Protein AF-A0A2T9XUF3-F1 (afdb_monomer)

Sequence (337 aa):
MASDHVLPAGTAEPGLDVVRASALTADDVLRRLDSARGGLSDTQAAARFAELGPNAVRSDEARWLPVLVRQVRSPLLVLLVVAAIASYFVGERTSAVIIGAILVVSVGLGFVNEYRAVRAAEALHSQIRHTCVVVRGGHPVAVDVTALVPGDVVDLQLGEIVPADLRLLEAWDIHFIRRFMLFFGPISSLFDFATFAIMLGVFHAGPAQFRSGWFVESLATQTLVIFAVRTRRIPSFSSRPSAPLLASALGIVVIGALVPSMPFASALGFGALPTGFFLVLVLLAACYLALIELGKRWFYRAAPPAPARATVGARERRIGYRILRRARRFTSAGGNR

Nearest PDB structures (foldseek):
  8uyb-assembly1_A  TM=9.174E-01  e=2.483E-07  Escherichia coli K-12
  7yaj-assembly1_A  TM=8.353E-01  e=2.695E-04  Homo sapiens
  7n74-assembly1_A  TM=5.220E-01  e=2.573E-02  Homo sapiens
  7n70-assembly1_A  TM=4.298E-01  e=8.442E-03  Homo sapiens
  7n78-assembly1_A  TM=3.657E-01  e=2.325E-02  Homo sapiens

Foldseek 3Di:
DDDDPDDDDDDDDPQQDLLNLVLDAPVVLLVSLVADPLFAAPVVLVVQCVVVPWLDDDDDPPDVVVVLVVLCPDPVLVVLQVVLVVCVVVVVPVSNVVSVVVSVVVSVVSSVVVVVVSVVVVVVVVPPQQWFWWRHPSDTDIDGLRSDGRRTHTDDDDPHDDSDSDDPPDDDPVVLVVVVCVLLVVLVVVLLVVQQCCCCPVVVHDPQQNVLLSQLLVLLLVLLCCLLPVDLDPPSVVPPDDPVSVCVSVVSSVVSNCLLVDPCNVVVSHHDYDPVSVVVSVVSSVVSSVVSSVSSVVSVVPDDPDPPSPPSPPCSVVPVVVVVVVVVVVDDPPDDD

pLDDT: mean 79.01, std 18.46, range [28.28, 96.12]

Mean predicted aligned error: 15.77 Å

Solvent-accessible surface area (backbone atoms only — not comparable to full-atom values): 20000 Å² total; per-residue (Å²): 140,81,82,79,83,73,77,82,91,74,94,70,86,76,70,87,47,66,75,61,48,72,72,46,54,56,69,56,44,28,58,74,48,76,32,48,97,46,18,32,44,70,68,56,50,52,53,48,34,72,74,72,45,63,48,64,81,86,69,83,72,85,65,67,64,66,57,56,55,53,62,68,63,34,71,65,54,50,49,49,53,52,50,25,52,49,31,44,75,74,64,41,54,68,61,17,50,53,46,46,51,52,49,54,51,53,51,52,53,49,50,54,52,51,53,52,51,52,52,51,52,52,57,60,58,70,69,68,75,56,66,45,38,28,28,41,72,65,38,83,41,82,38,52,36,43,74,47,48,93,43,60,35,70,62,84,60,94,90,63,78,83,78,64,98,78,80,79,78,76,78,83,61,61,66,57,52,52,54,47,48,68,61,53,44,60,56,52,53,52,52,53,50,50,50,50,49,45,37,53,71,73,66,60,45,51,76,30,28,44,52,28,52,53,50,36,50,52,49,36,47,64,49,52,45,50,61,61,68,74,41,96,54,83,67,36,81,79,59,76,73,56,68,69,61,50,51,49,41,52,48,52,37,52,52,50,61,48,46,32,70,40,93,64,17,59,83,76,49,26,24,67,72,61,74,68,52,58,56,49,49,54,52,50,49,52,52,49,54,53,48,51,59,53,47,48,56,57,60,57,70,74,50,79,77,77,81,69,84,73,71,72,83,72,56,60,73,61,49,56,60,55,52,57,65,57,50,60,79,73,58,77,83,84,74,84,128

Radius of gyration: 36.05 Å; Cα contacts (8 Å, |Δi|>4): 238; chains: 1; bounding box: 93×60×96 Å

Secondary structure (DSSP, 8-state):
----------SS-----HHHHHHS-HHHHHHHTT--TT-B-HHHHHHHHHHH--S--------SHHHHHHHHT-HHHHHHHHHHHHHHHHT-HHHHHHHHHHHHHHHHHHHHHHHHHHHHHHHHHHT---EEEEEETTEEEEEEGGG--TT-EEE--TT----S----S----HHHHHHHHHHHHHHHHHHHHHHHHHHHHTS---HHHHHHHHHHHHHHHHHHHHHHHS-SSSSGGGSPPPHHHHHHHHHHHHHHHHGGGSTTGGGGT--PPPHHHHHHHHHHHHHHHHHHHHHHHHHHHTSPPP-----TTTTHHHHHHHHHHHHTTT-------

Structure (mmCIF, N/CA/C/O backbone):
data_AF-A0A2T9XUF3-F1
#
_entry.id   AF-A0A2T9XUF3-F1
#
loop_
_atom_site.group_PDB
_atom_site.id
_atom_site.type_symbol
_atom_site.label_atom_id
_atom_site.label_alt_id
_atom_site.label_comp_id
_atom_site.label_asym_id
_atom_site.label_entity_id
_atom_site.label_seq_id
_atom_site.pdbx_PDB_ins_code
_atom_site.Cartn_x
_atom_site.Cartn_y
_atom_site.Cartn_z
_atom_site.occupancy
_atom_site.B_iso_or_equiv
_atom_site.auth_seq_id
_atom_site.auth_comp_id
_atom_site.auth_asym_id
_atom_site.auth_atom_id
_atom_site.pdbx_PDB_model_num
ATOM 1 N N . MET A 1 1 ? -55.412 0.516 16.313 1.00 34.25 1 MET A N 1
ATOM 2 C CA . MET A 1 1 ? -54.616 1.161 17.378 1.00 34.25 1 MET A CA 1
ATOM 3 C C . MET A 1 1 ? -53.165 0.765 17.171 1.00 34.25 1 MET A C 1
ATOM 5 O O . MET A 1 1 ? -52.719 -0.235 17.712 1.00 34.25 1 MET A O 1
ATOM 9 N N . ALA A 1 2 ? -52.485 1.477 16.273 1.00 29.55 2 ALA A N 1
ATOM 10 C CA . ALA A 1 2 ? -51.059 1.325 16.019 1.00 29.55 2 ALA A CA 1
ATOM 11 C C . ALA A 1 2 ? -50.387 2.518 16.695 1.00 29.55 2 ALA A C 1
ATOM 13 O O . ALA A 1 2 ? -50.632 3.659 16.314 1.00 29.55 2 ALA A O 1
ATOM 14 N N . SER A 1 3 ? -49.659 2.260 17.773 1.00 28.98 3 SER A N 1
ATOM 15 C CA . SER A 1 3 ? -48.882 3.265 18.483 1.00 28.98 3 SER A CA 1
ATOM 16 C C . SER A 1 3 ? -47.632 3.577 17.663 1.00 28.98 3 SER A C 1
ATOM 18 O O . SER A 1 3 ? -46.665 2.815 17.669 1.00 28.98 3 SER A O 1
ATOM 20 N N . ASP A 1 4 ? -47.680 4.697 16.944 1.00 32.59 4 ASP A N 1
ATOM 21 C CA . ASP A 1 4 ? -46.502 5.378 16.417 1.00 32.59 4 ASP A CA 1
ATOM 22 C C . ASP A 1 4 ? -45.588 5.741 17.592 1.00 32.59 4 ASP A C 1
ATOM 24 O O . ASP A 1 4 ? -45.868 6.652 18.374 1.00 32.59 4 ASP A O 1
ATOM 28 N N . HIS A 1 5 ? -44.484 5.009 17.732 1.00 33.38 5 HIS A N 1
ATOM 29 C CA . HIS A 1 5 ? -43.376 5.426 18.581 1.00 33.38 5 HIS A CA 1
ATOM 30 C C . HIS A 1 5 ? -42.661 6.595 17.894 1.00 33.38 5 HIS A C 1
ATOM 32 O O . HIS A 1 5 ? -41.681 6.425 17.170 1.00 33.38 5 HIS A O 1
ATOM 38 N N . VAL A 1 6 ? -43.186 7.798 18.114 1.00 36.69 6 VAL A N 1
ATOM 39 C CA . VAL A 1 6 ? -42.483 9.053 17.854 1.00 36.69 6 VAL A CA 1
ATOM 40 C C . VAL A 1 6 ? -41.341 9.144 18.867 1.00 36.69 6 VAL A C 1
ATOM 42 O O . VAL A 1 6 ? -41.570 9.235 20.073 1.00 36.69 6 VAL A O 1
ATOM 45 N N . LEU A 1 7 ? -40.102 9.061 18.380 1.00 31.53 7 LEU A N 1
ATOM 46 C CA . LEU A 1 7 ? -38.909 9.387 19.163 1.00 31.53 7 LEU A CA 1
ATOM 47 C C . LEU A 1 7 ? -38.987 10.869 19.582 1.00 31.53 7 LEU A C 1
ATOM 49 O O . LEU A 1 7 ? -39.342 11.704 18.746 1.00 31.53 7 LEU A O 1
ATOM 53 N N . PRO A 1 8 ? -38.687 11.217 20.846 1.00 31.39 8 PRO A N 1
ATOM 54 C CA . PRO A 1 8 ? -38.836 12.583 21.327 1.00 31.39 8 PRO A CA 1
ATOM 55 C C . PRO A 1 8 ? -37.871 13.532 20.607 1.00 31.39 8 PRO A C 1
ATOM 57 O O . PRO A 1 8 ? -36.678 13.264 20.479 1.00 31.39 8 PRO A O 1
ATOM 60 N N . ALA A 1 9 ? -38.416 14.659 20.148 1.00 36.03 9 ALA A N 1
ATOM 61 C CA . ALA A 1 9 ? -37.668 15.775 19.594 1.00 36.03 9 ALA A CA 1
ATOM 62 C C . ALA A 1 9 ? -36.923 16.509 20.722 1.00 36.03 9 ALA A C 1
ATOM 64 O O . ALA A 1 9 ? -37.543 17.172 21.551 1.00 36.03 9 ALA A O 1
ATOM 65 N N . GLY A 1 10 ? -35.594 16.383 20.741 1.00 28.28 10 GLY A N 1
ATOM 66 C CA . GLY A 1 10 ? -34.698 17.074 21.667 1.00 28.28 10 GLY A CA 1
ATOM 67 C C . GLY A 1 10 ? -33.307 17.281 21.058 1.00 28.28 10 GLY A C 1
ATOM 68 O O . GLY A 1 10 ? -32.511 16.355 21.004 1.00 28.28 10 GLY A O 1
ATOM 69 N N . THR A 1 11 ? -33.068 18.501 20.565 1.00 35.03 11 THR A N 1
ATOM 70 C CA . THR A 1 11 ? -31.798 19.266 20.588 1.00 35.03 11 THR A CA 1
ATOM 71 C C . THR A 1 11 ? -30.465 18.554 20.285 1.00 35.03 11 THR A C 1
ATOM 73 O O . THR A 1 11 ? -29.706 18.249 21.199 1.00 35.03 11 THR A O 1
ATOM 76 N N . ALA A 1 12 ? -30.155 18.396 18.996 1.00 32.75 12 ALA A N 1
ATOM 77 C CA . ALA A 1 12 ? -28.847 18.553 18.330 1.00 32.75 12 ALA A CA 1
ATOM 78 C C . ALA A 1 12 ? -29.072 18.154 16.860 1.00 32.75 12 ALA A C 1
ATOM 80 O O . ALA A 1 12 ? -29.779 17.174 16.619 1.00 32.75 12 ALA A O 1
ATOM 81 N N . GLU A 1 13 ? -28.550 18.880 15.862 1.00 39.66 13 GLU A N 1
ATOM 82 C CA . GLU A 1 13 ? -28.564 18.321 14.501 1.00 39.66 13 GLU A CA 1
ATOM 83 C C . GLU A 1 13 ? -27.835 16.970 14.552 1.00 39.66 13 GLU A C 1
ATOM 85 O O . GLU A 1 13 ? -26.683 16.931 14.990 1.00 39.66 13 GLU A O 1
ATOM 90 N N . PRO A 1 14 ? -28.483 15.850 14.180 1.00 49.38 14 PRO A N 1
ATOM 91 C CA . PRO A 1 14 ? -27.833 14.556 14.251 1.00 49.38 14 PRO A CA 1
ATOM 92 C C . PRO A 1 14 ? -26.618 14.612 13.331 1.00 49.38 14 PRO A C 1
ATOM 94 O O . PRO A 1 14 ? -26.746 14.997 12.163 1.00 49.38 14 PRO A O 1
ATOM 97 N N . GLY A 1 15 ? -25.449 14.261 13.876 1.00 64.88 15 GLY A N 1
ATOM 98 C CA . GLY A 1 15 ? -24.196 14.194 13.132 1.00 64.88 15 GLY A CA 1
ATOM 99 C C . GLY A 1 15 ? -24.375 13.480 11.790 1.00 64.88 15 GLY A C 1
ATOM 100 O O . GLY A 1 15 ? -25.309 12.698 11.601 1.00 64.88 15 GLY A O 1
ATOM 101 N N . LEU A 1 16 ? -23.508 13.789 10.824 1.00 79.06 16 LEU A N 1
ATOM 102 C CA . LEU A 1 16 ? -23.645 13.319 9.447 1.00 79.06 16 LEU A CA 1
ATOM 103 C C . LEU A 1 16 ? -23.724 11.781 9.376 1.00 79.06 16 LEU A C 1
ATOM 105 O O . LEU A 1 16 ? -22.705 11.099 9.380 1.00 79.06 16 LEU A O 1
ATOM 109 N N . ASP A 1 17 ? -24.945 11.254 9.273 1.00 83.06 17 ASP A N 1
ATOM 110 C CA . ASP A 1 17 ? -25.203 9.818 9.159 1.00 83.06 17 ASP A CA 1
ATOM 111 C C . ASP A 1 17 ? -24.496 9.222 7.931 1.00 83.06 17 ASP A C 1
ATOM 113 O O . ASP A 1 17 ? -24.453 9.834 6.859 1.00 83.06 17 ASP A O 1
ATOM 117 N N . VAL A 1 18 ? -23.999 7.992 8.065 1.00 83.38 18 VAL A N 1
ATOM 118 C CA . VAL A 1 18 ? -23.275 7.240 7.031 1.00 83.38 18 VAL A CA 1
ATOM 119 C C . VAL A 1 18 ? -24.046 7.161 5.727 1.00 83.38 18 VAL A C 1
ATOM 121 O O . VAL A 1 18 ? -23.467 7.328 4.650 1.00 83.38 18 VAL A O 1
ATOM 124 N N . VAL A 1 19 ? -25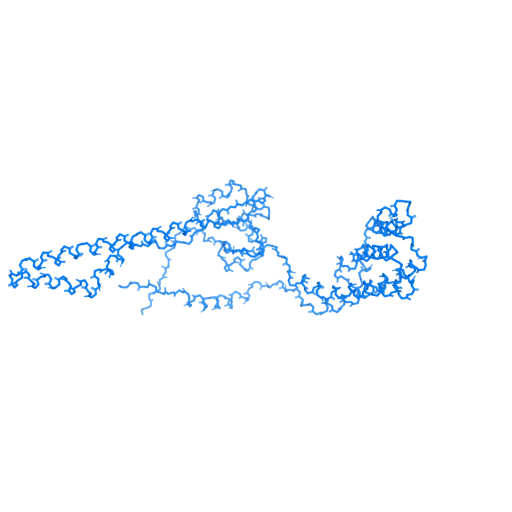.361 6.936 5.790 1.00 83.69 19 VAL A N 1
ATOM 125 C CA . VAL A 1 19 ? -26.182 6.833 4.578 1.00 83.69 19 VAL A CA 1
ATOM 126 C C . VAL A 1 19 ? -26.170 8.162 3.824 1.00 83.69 19 VAL A C 1
ATOM 128 O O . VAL A 1 19 ? -25.957 8.172 2.609 1.00 83.69 19 VAL A O 1
ATOM 131 N N . ARG A 1 20 ? -26.305 9.285 4.538 1.00 84.38 20 ARG A N 1
ATOM 132 C CA . ARG A 1 20 ? -26.221 10.631 3.952 1.00 84.38 20 ARG A CA 1
ATOM 133 C C . ARG A 1 20 ? -24.808 10.937 3.461 1.00 84.38 20 ARG A C 1
ATOM 135 O O . ARG A 1 20 ? -24.654 11.373 2.324 1.00 84.38 20 ARG A O 1
ATOM 142 N N . ALA A 1 21 ? -23.779 10.648 4.259 1.00 86.12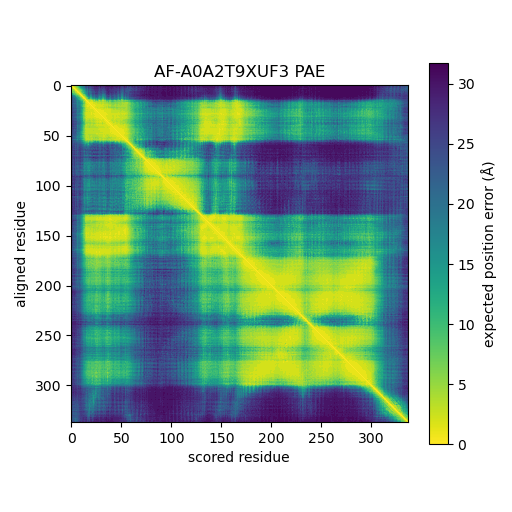 21 ALA A N 1
ATOM 143 C CA . ALA A 1 21 ? -22.376 10.835 3.888 1.00 86.12 21 ALA A CA 1
ATOM 144 C C . ALA A 1 21 ? -22.012 10.084 2.596 1.00 86.12 21 ALA A C 1
ATOM 146 O O . ALA A 1 21 ? -21.284 10.605 1.751 1.00 86.12 21 ALA A O 1
ATOM 147 N N . SER A 1 22 ? -22.565 8.881 2.399 1.00 85.75 22 SER A N 1
ATOM 148 C CA . SER A 1 22 ? -22.305 8.052 1.216 1.00 85.75 22 SER A CA 1
ATOM 149 C C . SER A 1 22 ? -22.829 8.658 -0.094 1.00 85.75 22 SER A C 1
ATOM 151 O O . SER A 1 22 ? -22.273 8.387 -1.162 1.00 85.75 22 SER A O 1
ATOM 153 N N . ALA A 1 23 ? -23.872 9.490 -0.021 1.00 87.38 23 ALA A N 1
ATOM 154 C CA . ALA A 1 23 ? -24.484 10.147 -1.176 1.00 87.38 23 ALA A CA 1
ATOM 155 C C . ALA A 1 23 ? -23.776 11.454 -1.577 1.00 87.38 23 ALA A C 1
ATOM 157 O O . ALA A 1 23 ? -23.996 11.967 -2.674 1.00 87.38 23 ALA A O 1
ATOM 158 N N . LEU A 1 24 ? -22.923 11.985 -0.701 1.00 87.00 24 LEU A N 1
ATOM 159 C CA . LEU A 1 24 ? -22.224 13.253 -0.872 1.00 87.00 24 LEU A CA 1
ATOM 160 C C . LEU A 1 24 ? -20.849 13.063 -1.511 1.00 87.00 24 LEU A C 1
ATOM 162 O O . LEU A 1 24 ? -20.243 11.993 -1.420 1.00 87.00 24 LEU A O 1
ATOM 166 N N . THR A 1 25 ? -20.314 14.105 -2.149 1.00 90.12 25 THR A N 1
ATOM 167 C CA . THR A 1 25 ? -18.915 14.071 -2.599 1.00 90.12 25 THR A CA 1
ATOM 168 C C . THR A 1 25 ? -17.965 14.097 -1.397 1.00 90.12 25 THR A C 1
ATOM 170 O O . THR A 1 25 ? -18.346 14.515 -0.306 1.00 90.12 25 THR A O 1
ATOM 173 N N . ALA A 1 26 ? -16.727 13.629 -1.576 1.00 89.69 26 ALA A N 1
ATOM 174 C CA . ALA A 1 26 ? -15.718 13.652 -0.514 1.00 89.69 26 ALA A CA 1
ATOM 175 C C . ALA A 1 26 ? -15.514 15.071 0.053 1.00 89.69 26 ALA A C 1
ATOM 177 O O . ALA A 1 26 ? -15.496 15.252 1.267 1.00 89.69 26 ALA A O 1
ATOM 178 N N . ASP A 1 27 ? -15.464 16.081 -0.820 1.00 89.88 27 ASP A N 1
ATOM 179 C CA . ASP A 1 27 ? -15.287 17.479 -0.416 1.00 89.88 27 ASP A CA 1
ATOM 180 C C . ASP A 1 27 ? -16.521 18.029 0.324 1.00 89.88 27 ASP A C 1
ATOM 182 O O . ASP A 1 27 ? -16.384 18.825 1.248 1.00 89.88 27 ASP A O 1
ATOM 186 N N . ASP A 1 28 ? -17.735 17.587 -0.022 1.00 89.94 28 ASP A N 1
ATOM 187 C CA . ASP A 1 28 ? -18.954 17.960 0.715 1.00 89.94 28 ASP A CA 1
ATOM 188 C C . ASP A 1 28 ? -18.993 17.359 2.121 1.00 89.94 28 ASP A C 1
ATOM 190 O O . ASP A 1 28 ? -19.484 18.001 3.048 1.00 89.94 28 ASP A O 1
ATOM 194 N N . VAL A 1 29 ? -18.514 16.120 2.273 1.00 90.88 29 VAL A N 1
ATOM 195 C CA . VAL A 1 29 ? -18.412 15.455 3.579 1.00 90.88 29 VAL A CA 1
ATOM 196 C C . VAL A 1 29 ? -17.394 16.179 4.453 1.00 90.88 29 VAL A C 1
ATOM 198 O O . VAL A 1 29 ? -17.720 16.515 5.586 1.00 90.88 29 VAL A O 1
ATOM 201 N N . LEU A 1 30 ? -16.213 16.496 3.911 1.00 90.88 30 LEU A N 1
ATOM 202 C CA . LEU A 1 30 ? -15.188 17.270 4.619 1.00 90.88 30 LEU A CA 1
ATOM 203 C C . LEU A 1 30 ? -15.720 18.634 5.069 1.00 90.88 30 LEU A C 1
ATOM 205 O O . LEU A 1 30 ? -15.606 18.970 6.242 1.00 90.88 30 LEU A O 1
ATOM 209 N N . ARG A 1 31 ? -16.394 19.374 4.177 1.00 89.88 31 ARG A N 1
ATOM 210 C CA . ARG A 1 31 ? -17.008 20.666 4.527 1.00 89.88 31 ARG A CA 1
ATOM 211 C C . ARG A 1 31 ? -18.071 20.546 5.617 1.00 89.88 31 ARG A C 1
ATOM 213 O O . ARG A 1 31 ? -18.123 21.394 6.496 1.00 89.88 31 ARG A O 1
ATOM 220 N N . ARG A 1 32 ? -18.922 19.514 5.576 1.00 89.81 32 ARG A N 1
ATOM 221 C CA . ARG A 1 32 ? -19.959 19.300 6.603 1.00 89.81 32 ARG A CA 1
ATOM 222 C C . ARG A 1 32 ? -19.396 18.868 7.953 1.00 89.81 32 ARG A C 1
ATOM 224 O O . ARG A 1 32 ? -20.003 19.173 8.969 1.00 89.81 32 ARG A O 1
ATOM 231 N N . LEU A 1 33 ? -18.276 18.151 7.958 1.00 90.19 33 LEU A N 1
ATOM 232 C CA . LEU A 1 33 ? -17.572 17.746 9.175 1.00 90.19 33 LEU A CA 1
ATOM 233 C C . LEU A 1 33 ? -16.569 18.804 9.656 1.00 90.19 33 LEU A C 1
ATOM 235 O O . LEU A 1 33 ? -15.782 18.500 10.553 1.00 90.19 33 LEU A O 1
ATOM 239 N N . ASP A 1 34 ? -16.559 19.993 9.042 1.00 90.88 34 ASP A N 1
ATOM 240 C CA . ASP A 1 34 ? -15.580 21.058 9.283 1.00 90.88 34 ASP A CA 1
ATOM 241 C C . ASP A 1 34 ? -14.146 20.501 9.360 1.00 90.88 34 ASP A C 1
ATOM 243 O O . ASP A 1 34 ? -13.444 20.623 10.361 1.00 90.88 34 ASP A O 1
ATOM 247 N N . SER A 1 35 ? -13.771 19.732 8.335 1.00 92.81 35 SER A N 1
ATOM 248 C CA . SER A 1 35 ? -12.488 19.040 8.219 1.00 92.81 35 SER A CA 1
ATOM 249 C C . SER A 1 35 ? -11.847 19.321 6.858 1.00 92.81 35 SER A C 1
ATOM 251 O O . SER A 1 35 ? -12.485 19.817 5.925 1.00 92.81 35 SER A O 1
ATOM 253 N N . ALA A 1 36 ? -10.565 18.996 6.730 1.00 91.06 36 ALA A N 1
ATOM 254 C CA . ALA A 1 36 ? -9.769 19.201 5.530 1.00 91.06 36 ALA A CA 1
ATOM 255 C C . ALA A 1 36 ? -8.997 17.932 5.162 1.00 91.06 36 ALA A C 1
ATOM 257 O O . ALA A 1 36 ? -8.762 17.061 5.991 1.00 91.06 36 ALA A O 1
ATOM 258 N N . ARG A 1 37 ? -8.525 17.848 3.911 1.00 90.38 37 ARG A N 1
ATOM 259 C CA . ARG A 1 37 ? -7.681 16.726 3.448 1.00 90.38 37 ARG A CA 1
ATOM 260 C C . ARG A 1 37 ? -6.379 16.584 4.246 1.00 90.38 37 ARG A C 1
ATOM 262 O O . ARG A 1 37 ? -5.859 15.483 4.343 1.00 90.38 37 ARG A O 1
ATOM 269 N N . GLY A 1 38 ? -5.879 17.685 4.813 1.00 89.56 38 GLY A N 1
ATOM 270 C CA . GLY A 1 38 ? -4.724 17.705 5.716 1.00 89.56 38 GLY A CA 1
ATOM 271 C C . GLY A 1 38 ? -5.036 17.285 7.156 1.00 89.56 38 GLY A C 1
ATOM 272 O O . GLY A 1 38 ? -4.163 17.405 8.010 1.00 89.56 38 GLY A O 1
ATOM 273 N N . GLY A 1 39 ? -6.256 16.818 7.433 1.00 92.81 39 GLY A N 1
ATOM 274 C CA . GLY A 1 39 ? -6.662 16.391 8.764 1.00 92.81 39 GLY A CA 1
ATOM 275 C C . GLY A 1 39 ? -7.050 17.530 9.704 1.00 92.81 39 GLY A C 1
ATOM 276 O O . GLY A 1 39 ? -7.026 18.705 9.335 1.00 92.81 39 GLY A O 1
ATOM 277 N N . LEU A 1 40 ? -7.427 17.160 10.928 1.00 93.88 40 LEU A N 1
ATOM 278 C CA . LEU A 1 40 ? -7.787 18.091 12.002 1.00 93.88 40 LEU A CA 1
ATOM 279 C C . LEU A 1 40 ? -6.536 18.618 12.715 1.00 93.88 40 LEU A C 1
ATOM 281 O O . LEU A 1 40 ? -5.491 17.972 12.703 1.00 93.88 40 LEU A O 1
ATOM 285 N N . SER A 1 41 ? -6.620 19.766 13.386 1.00 94.38 41 SER A N 1
ATOM 286 C CA . SER A 1 41 ? -5.607 20.120 14.388 1.00 94.38 41 SER A CA 1
ATOM 287 C C . SER A 1 41 ? -5.778 19.280 15.659 1.00 94.38 41 SER A C 1
ATOM 289 O O . SER A 1 41 ? -6.876 18.807 15.963 1.00 94.38 41 SER A O 1
ATOM 291 N N . ASP A 1 42 ? -4.719 19.161 16.464 1.00 92.00 42 ASP A N 1
ATOM 292 C CA . ASP A 1 42 ? -4.801 18.480 17.765 1.00 92.00 42 ASP A CA 1
ATOM 293 C C . ASP A 1 42 ? -5.839 19.129 18.691 1.00 92.00 42 ASP A C 1
ATOM 295 O O . ASP A 1 42 ? -6.555 18.440 19.416 1.00 92.00 42 ASP A O 1
ATOM 299 N N . THR A 1 43 ? -5.977 20.456 18.622 1.00 93.44 43 THR A N 1
ATOM 300 C CA . THR A 1 43 ? -6.971 21.208 19.397 1.00 93.44 43 THR A CA 1
ATOM 301 C C . THR A 1 43 ? -8.403 20.894 18.966 1.00 93.44 43 THR A C 1
ATOM 303 O O . THR A 1 43 ? -9.263 20.699 19.822 1.00 93.44 43 THR A O 1
ATOM 306 N N . GLN A 1 44 ? -8.668 20.795 17.659 1.00 93.31 44 GLN A N 1
ATOM 307 C CA . GLN A 1 44 ? -9.981 20.415 17.129 1.00 93.31 44 GLN A CA 1
ATOM 308 C C . GLN A 1 44 ? -10.324 18.969 17.490 1.00 93.31 44 GLN A C 1
ATOM 310 O O . GLN A 1 44 ? -11.446 18.693 17.915 1.00 93.31 44 GLN A O 1
ATOM 315 N N . ALA A 1 45 ? -9.360 18.055 17.355 1.00 92.50 45 ALA A N 1
ATOM 316 C CA . ALA A 1 45 ? -9.552 16.655 17.705 1.00 92.50 45 ALA A CA 1
ATOM 317 C C . ALA A 1 45 ? -9.843 16.483 19.206 1.00 92.50 45 ALA A C 1
ATOM 319 O O . ALA A 1 45 ? -10.795 15.794 19.570 1.00 92.50 45 ALA A O 1
ATOM 320 N N . ALA A 1 46 ? -9.086 17.164 20.075 1.00 92.56 46 ALA A N 1
ATOM 321 C CA . ALA A 1 46 ? -9.303 17.138 21.520 1.00 92.56 46 ALA A CA 1
ATOM 322 C C . ALA A 1 46 ? -10.665 17.727 21.923 1.00 92.56 46 ALA A C 1
ATOM 324 O O . ALA A 1 46 ? -11.352 17.147 22.764 1.00 92.56 46 ALA A O 1
ATOM 325 N N . ALA A 1 47 ? -11.084 18.836 21.302 1.00 92.62 47 ALA A N 1
ATOM 326 C CA . ALA A 1 47 ? -12.393 19.440 21.554 1.00 92.62 47 ALA A CA 1
ATOM 327 C C . ALA A 1 47 ? -13.540 18.485 21.182 1.00 92.62 47 ALA A C 1
ATOM 329 O O . ALA A 1 47 ? -14.441 18.260 21.987 1.00 92.62 47 ALA A O 1
ATOM 330 N N . ARG A 1 48 ? -13.466 17.854 20.001 1.00 92.62 48 ARG A N 1
ATOM 331 C CA . ARG A 1 48 ? -14.464 16.868 19.553 1.00 92.62 48 ARG A CA 1
ATOM 332 C C . ARG A 1 48 ? -14.488 15.628 20.437 1.00 92.62 48 ARG A C 1
ATOM 334 O O . ARG A 1 48 ? -15.562 15.114 20.723 1.00 92.62 48 ARG A O 1
ATOM 341 N N . PHE A 1 49 ? -13.326 15.160 20.888 1.00 92.00 49 PHE A N 1
ATOM 342 C CA . PHE A 1 49 ? -13.237 14.013 21.790 1.00 92.00 49 PHE A CA 1
ATOM 343 C C . PHE A 1 49 ? -13.884 14.313 23.148 1.00 92.00 49 PHE A C 1
ATOM 345 O O . PHE A 1 49 ? -14.595 13.471 23.688 1.00 92.00 49 PHE A O 1
ATOM 352 N N . ALA A 1 50 ? -13.682 15.522 23.682 1.00 91.19 50 ALA A N 1
ATOM 353 C CA . ALA A 1 50 ? -14.308 15.946 24.932 1.00 91.19 50 ALA A CA 1
ATOM 354 C C . ALA A 1 50 ? -15.841 16.046 24.826 1.00 91.19 50 ALA A C 1
ATOM 356 O O . ALA A 1 50 ? -16.537 15.756 25.796 1.00 91.19 50 ALA A O 1
ATOM 357 N N . GLU A 1 51 ? -16.364 16.437 23.660 1.00 88.88 51 GLU A N 1
ATOM 358 C CA . GLU A 1 51 ? -17.804 16.574 23.412 1.00 88.88 51 GLU A CA 1
ATOM 359 C C . GLU A 1 51 ? -18.492 15.233 23.108 1.00 88.88 51 GLU A C 1
ATOM 361 O O . GLU A 1 51 ? -19.552 14.935 23.656 1.00 88.88 51 GLU A O 1
ATOM 366 N N . LEU A 1 52 ? -17.897 14.419 22.233 1.00 87.00 52 LEU A N 1
ATOM 367 C CA . LEU A 1 52 ? -18.520 13.208 21.686 1.00 87.00 52 LEU A CA 1
ATOM 368 C C . LE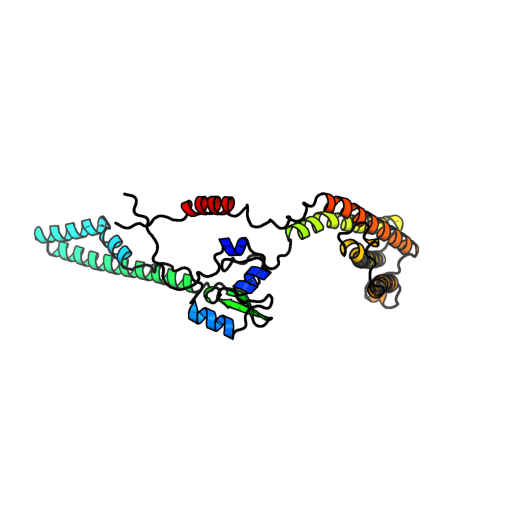U A 1 52 ? -18.137 11.934 22.448 1.00 87.00 52 LEU A C 1
ATOM 370 O O . LEU A 1 52 ? -18.854 10.935 22.379 1.00 87.00 52 LEU A O 1
ATOM 374 N N . GLY A 1 53 ? -17.029 11.967 23.188 1.00 88.00 53 GLY A N 1
ATOM 375 C CA . GLY A 1 53 ? -16.494 10.818 23.904 1.00 88.00 53 GLY A CA 1
ATOM 376 C C . GLY A 1 53 ? -15.760 9.814 23.002 1.00 88.00 53 GLY A C 1
ATOM 377 O O . GLY A 1 53 ? -15.459 10.101 21.841 1.00 88.00 53 GLY A O 1
ATOM 378 N N . PRO A 1 54 ? -15.426 8.629 23.547 1.00 89.50 54 PRO A N 1
ATOM 379 C CA . PRO A 1 54 ? -14.608 7.643 22.853 1.00 89.50 54 PRO A CA 1
ATOM 380 C C . PRO A 1 54 ? -15.361 6.909 21.736 1.00 89.50 54 PRO A C 1
ATOM 382 O O . PRO A 1 54 ? -16.522 6.524 21.891 1.00 89.50 54 PRO A O 1
ATOM 385 N N . ASN A 1 55 ? -14.649 6.612 20.646 1.00 89.50 55 ASN A N 1
ATOM 386 C CA . ASN A 1 55 ? -15.084 5.727 19.565 1.00 89.50 55 ASN A CA 1
ATOM 387 C C . ASN A 1 55 ? -15.026 4.256 20.016 1.00 89.50 55 ASN A C 1
ATOM 389 O O . ASN A 1 55 ? -14.141 3.489 19.638 1.00 89.50 55 ASN A O 1
ATOM 393 N N . ALA A 1 56 ? -15.958 3.872 20.883 1.00 83.00 56 ALA A N 1
ATOM 394 C CA . ALA A 1 56 ? -16.101 2.511 21.373 1.00 83.00 56 ALA A CA 1
ATOM 395 C C . ALA A 1 56 ? -17.575 2.098 21.354 1.00 83.00 56 ALA A C 1
ATOM 397 O O . ALA A 1 56 ? -18.454 2.811 21.843 1.00 83.00 56 ALA A O 1
ATOM 398 N N . VAL A 1 57 ? -17.851 0.911 20.814 1.00 74.25 57 VAL A N 1
ATOM 399 C CA . VAL A 1 57 ? -19.168 0.288 20.962 1.00 74.25 57 VAL A CA 1
ATOM 400 C C . VAL A 1 57 ? -19.269 -0.191 22.404 1.00 74.25 57 VAL A C 1
ATOM 402 O O . VAL A 1 57 ? -18.403 -0.939 22.853 1.00 74.25 57 VAL A O 1
ATOM 405 N N . ARG A 1 58 ? -20.303 0.237 23.140 1.00 59.62 58 ARG A N 1
ATOM 406 C CA . ARG A 1 58 ? -20.552 -0.268 24.498 1.00 59.62 58 ARG A CA 1
ATOM 407 C C . ARG A 1 58 ? -20.673 -1.789 24.446 1.00 59.62 58 ARG A C 1
ATOM 409 O O . ARG A 1 58 ? -21.652 -2.312 23.918 1.00 59.62 58 ARG A O 1
ATOM 416 N N . SER A 1 59 ? -19.684 -2.486 24.985 1.00 55.41 59 SER A N 1
ATOM 417 C CA . SER A 1 59 ? -19.834 -3.868 25.406 1.00 55.41 59 SER A CA 1
ATOM 418 C C . SER A 1 59 ? -20.561 -3.850 26.745 1.00 55.41 59 SER A C 1
ATOM 420 O O . SER A 1 59 ? -20.148 -3.155 27.673 1.00 55.41 59 SER A O 1
ATOM 422 N N . ASP A 1 60 ? -21.674 -4.575 26.843 1.00 49.81 60 ASP A N 1
ATOM 423 C CA . ASP A 1 60 ? -22.292 -4.826 28.140 1.00 49.81 60 ASP A CA 1
ATOM 424 C C . ASP A 1 60 ? -21.260 -5.557 29.006 1.00 49.81 60 ASP A C 1
ATOM 426 O O . ASP A 1 60 ? -20.841 -6.670 28.673 1.00 49.81 60 ASP A O 1
ATOM 430 N N . GLU A 1 61 ? -20.807 -4.914 30.086 1.00 50.62 61 GLU A N 1
ATOM 431 C CA . GLU A 1 61 ? -19.912 -5.538 31.055 1.00 50.62 61 GLU A CA 1
ATOM 432 C C . GLU A 1 61 ? -20.499 -6.882 31.494 1.00 50.62 61 GLU A C 1
ATOM 434 O O . GLU A 1 61 ? -21.709 -7.011 31.726 1.00 50.62 61 GLU A O 1
ATOM 439 N N . ALA A 1 62 ? -19.641 -7.895 31.609 1.00 50.31 62 ALA A N 1
ATOM 440 C CA . ALA A 1 62 ? -20.026 -9.210 32.091 1.00 50.31 62 ALA A CA 1
ATOM 441 C C . ALA A 1 62 ? -20.561 -9.082 33.525 1.00 50.31 62 ALA A C 1
ATOM 443 O O . ALA A 1 62 ? -19.819 -9.073 34.506 1.00 50.31 62 ALA A O 1
ATOM 444 N N . ARG A 1 63 ? -21.885 -8.948 33.651 1.00 56.09 63 ARG A N 1
ATOM 445 C CA . ARG A 1 63 ? -22.560 -8.846 34.944 1.00 56.09 63 ARG A CA 1
ATOM 446 C C . ARG A 1 63 ? -22.243 -10.126 35.716 1.00 56.09 63 ARG A C 1
ATOM 448 O O . ARG A 1 63 ? -22.364 -11.219 35.182 1.00 56.09 63 ARG A O 1
ATOM 455 N N . TRP A 1 64 ? -21.852 -10.002 36.975 1.00 55.16 64 TRP A N 1
ATOM 456 C CA . TRP A 1 64 ? -21.509 -11.131 37.849 1.00 55.16 64 TRP A CA 1
ATOM 457 C C . TRP A 1 64 ? -22.746 -11.942 38.300 1.00 55.16 64 TRP A C 1
ATOM 459 O O . TRP A 1 64 ? -22.633 -13.112 38.665 1.00 55.16 64 TRP A O 1
ATOM 469 N N . LEU A 1 65 ? -23.951 -11.357 38.224 1.00 54.59 65 LEU A N 1
ATOM 470 C CA . LEU A 1 65 ? -25.217 -11.985 38.645 1.00 54.59 65 LEU A CA 1
ATOM 471 C C . LEU A 1 65 ? -25.615 -13.265 37.870 1.00 54.59 65 LEU A C 1
ATOM 473 O O . LEU A 1 65 ? -26.002 -14.239 38.516 1.00 54.59 65 LEU A O 1
ATOM 477 N N . PRO A 1 66 ? -25.559 -13.325 36.524 1.00 61.91 66 PRO A N 1
ATOM 478 C CA . PRO A 1 66 ? -25.955 -14.509 35.759 1.00 61.91 66 PRO A CA 1
ATOM 479 C C . PRO A 1 66 ? -25.045 -15.716 36.012 1.00 61.91 66 PRO A C 1
ATOM 481 O O . PRO A 1 66 ? -25.515 -16.851 35.956 1.00 61.91 66 PRO A O 1
ATOM 484 N N . VAL A 1 67 ? -23.767 -15.480 36.326 1.00 59.12 67 VAL A N 1
ATOM 485 C CA . VAL A 1 67 ? -22.787 -16.529 36.650 1.00 59.12 67 VAL A CA 1
ATOM 486 C C . VAL A 1 67 ? -23.150 -17.207 37.975 1.00 59.12 67 VAL A C 1
ATOM 488 O O . VAL A 1 67 ? -23.270 -18.430 38.040 1.00 59.12 67 VAL A O 1
ATOM 491 N N . LEU A 1 68 ? -23.464 -16.415 39.008 1.00 59.56 68 LEU A N 1
ATOM 492 C CA . LEU A 1 68 ? -23.889 -16.929 40.313 1.00 59.56 68 LEU A CA 1
ATOM 493 C C . LEU A 1 68 ? -25.201 -17.733 40.220 1.00 59.56 68 LEU A C 1
ATOM 495 O O . LEU A 1 68 ? -25.326 -18.806 40.808 1.00 59.56 68 LEU A O 1
ATOM 499 N N . VAL A 1 69 ? -26.167 -17.257 39.425 1.00 60.59 69 VAL A N 1
ATOM 500 C CA . VAL A 1 69 ? -27.454 -17.948 39.210 1.00 60.59 69 VAL A CA 1
ATOM 501 C C . VAL A 1 69 ? -27.279 -19.276 38.459 1.00 60.59 69 VAL A C 1
ATOM 503 O O . VAL A 1 69 ? -28.038 -20.221 38.692 1.00 60.59 69 VAL A O 1
ATOM 506 N N . ARG A 1 70 ? -26.271 -19.393 37.586 1.00 62.53 70 ARG A N 1
ATOM 507 C CA . ARG A 1 70 ? -25.984 -20.629 36.843 1.00 62.53 70 ARG A CA 1
ATOM 508 C C . ARG A 1 70 ? -25.364 -21.709 37.734 1.00 62.53 70 ARG A C 1
ATOM 510 O O . ARG A 1 70 ? -25.756 -22.868 37.615 1.00 62.53 70 ARG A O 1
ATOM 517 N N . GLN A 1 71 ? -24.491 -21.322 38.668 1.00 60.56 71 GLN A N 1
ATOM 518 C CA . GLN A 1 71 ? -23.880 -22.226 39.652 1.00 60.56 71 GLN A CA 1
ATOM 519 C C . GLN A 1 71 ? -24.932 -22.835 40.596 1.00 60.56 71 GLN A C 1
ATOM 521 O O . GLN A 1 71 ? -24.921 -24.037 40.855 1.00 60.56 71 GLN A O 1
ATOM 526 N N . VAL A 1 72 ? -25.894 -22.028 41.061 1.00 60.00 72 VAL A N 1
ATOM 527 C CA . VAL A 1 72 ? -26.969 -22.476 41.973 1.00 60.00 72 VAL A CA 1
ATOM 528 C C . VAL A 1 72 ? -27.987 -23.389 41.271 1.00 60.00 72 VAL A C 1
ATOM 530 O O . VAL A 1 72 ? -28.632 -24.211 41.917 1.00 60.00 72 VAL A O 1
ATOM 533 N N . ARG A 1 73 ? -28.105 -23.309 39.939 1.00 60.62 73 ARG A N 1
ATOM 534 C CA . ARG A 1 73 ? -28.982 -24.174 39.127 1.00 60.62 73 ARG A CA 1
ATOM 535 C C . ARG A 1 73 ? -28.349 -25.500 38.697 1.00 60.62 73 ARG A C 1
ATOM 537 O O . ARG A 1 73 ? -28.960 -26.223 37.911 1.00 60.62 73 ARG A O 1
ATOM 544 N N . SER A 1 74 ? -27.156 -25.844 39.185 1.00 74.56 74 SER A N 1
ATOM 545 C CA . SER A 1 74 ? -26.562 -27.149 38.889 1.00 74.56 74 SER A CA 1
ATOM 546 C C . SER A 1 74 ? -27.415 -28.265 39.534 1.00 74.56 74 SER A C 1
ATOM 548 O O . SER A 1 74 ? -27.619 -28.249 40.752 1.00 74.56 74 SER A O 1
ATOM 550 N N . PRO A 1 75 ? -27.932 -29.243 38.757 1.00 76.06 75 PRO A N 1
ATOM 551 C CA . PRO A 1 75 ? -28.780 -30.318 39.287 1.00 76.06 75 PRO A CA 1
ATOM 552 C C . PRO A 1 75 ? -28.100 -31.117 40.405 1.00 76.06 75 PRO A C 1
ATOM 554 O O . PRO A 1 75 ? -28.755 -31.581 41.334 1.00 76.06 75 PRO A O 1
ATOM 557 N N . LEU A 1 76 ? -26.772 -31.235 40.332 1.00 79.44 76 LEU A N 1
ATOM 558 C CA . LEU A 1 76 ? -25.948 -31.924 41.321 1.00 79.44 76 LEU A CA 1
ATOM 559 C C . LEU A 1 76 ? -25.884 -31.165 42.652 1.00 79.44 76 LEU A C 1
ATOM 561 O O . LEU A 1 76 ? -25.963 -31.783 43.709 1.00 79.44 76 LEU A O 1
ATOM 565 N N . LEU A 1 77 ? -25.778 -29.834 42.617 1.00 81.88 77 LEU A N 1
ATOM 566 C CA . LEU A 1 77 ? -25.736 -29.008 43.824 1.00 81.88 77 LEU A CA 1
ATOM 567 C C . LEU A 1 77 ? -27.095 -29.013 44.529 1.00 81.88 77 LEU A C 1
ATOM 569 O O . LEU A 1 77 ? -27.148 -29.188 45.743 1.00 81.88 77 LEU A O 1
ATOM 573 N N . VAL A 1 78 ? -28.191 -28.916 43.767 1.00 82.69 78 VAL A N 1
ATOM 574 C CA . VAL A 1 78 ? -29.554 -29.060 44.304 1.00 82.69 78 VAL A CA 1
ATOM 575 C C . VAL A 1 78 ? -29.739 -30.433 44.957 1.00 82.69 78 VAL A C 1
ATOM 577 O O . VAL A 1 78 ? -30.223 -30.505 46.084 1.00 82.69 78 VAL A O 1
ATOM 580 N N . LEU A 1 79 ? -29.297 -31.512 44.301 1.00 84.81 79 LEU A N 1
ATOM 581 C CA . LEU A 1 79 ? -29.348 -32.867 44.857 1.00 84.81 79 LEU A CA 1
ATOM 582 C C . LEU A 1 79 ? -28.565 -32.982 46.176 1.00 84.81 79 LEU A C 1
ATOM 584 O O . LEU A 1 79 ? -29.073 -33.548 47.139 1.00 84.81 79 LEU A O 1
ATOM 588 N N . LEU A 1 80 ? -27.355 -32.420 46.239 1.00 85.06 80 LEU A N 1
ATOM 589 C CA . LEU A 1 80 ? -26.506 -32.438 47.436 1.00 85.06 80 LEU A CA 1
ATOM 590 C C . LEU A 1 80 ? -27.102 -31.631 48.596 1.00 85.06 80 LEU A C 1
ATOM 592 O O . LEU A 1 80 ? -27.039 -32.076 49.739 1.00 85.06 80 LEU A O 1
ATOM 596 N N . VAL A 1 81 ? -27.713 -30.477 48.314 1.00 86.81 81 VAL A N 1
ATOM 597 C CA . VAL A 1 81 ? -28.432 -29.685 49.326 1.00 86.81 81 VAL A CA 1
ATOM 598 C C . VAL A 1 81 ? -29.622 -30.472 49.872 1.00 86.81 81 VAL A C 1
ATOM 600 O O . VAL A 1 81 ? -29.789 -30.560 51.086 1.00 86.81 81 VAL A O 1
ATOM 603 N N . VAL A 1 82 ? -30.416 -31.094 48.995 1.00 89.25 82 VAL A N 1
ATOM 604 C CA . VAL A 1 82 ? -31.544 -31.945 49.404 1.00 89.25 82 VAL A CA 1
ATOM 605 C C . VAL A 1 82 ? -31.059 -33.132 50.241 1.00 89.25 82 VAL A C 1
ATOM 607 O O . VAL A 1 82 ? -31.650 -33.411 51.281 1.00 89.25 82 VAL A O 1
ATOM 610 N N . ALA A 1 83 ? -29.963 -33.786 49.849 1.00 88.25 83 ALA A N 1
ATOM 611 C CA . ALA A 1 83 ? -29.365 -34.887 50.603 1.00 88.25 83 ALA A CA 1
ATOM 612 C C . ALA A 1 83 ? -28.867 -34.448 51.992 1.00 88.25 83 ALA A C 1
ATOM 614 O O . ALA A 1 83 ? -29.140 -35.127 52.979 1.00 88.25 83 ALA A O 1
ATOM 615 N N . ALA A 1 84 ? -28.202 -33.291 52.096 1.00 88.81 84 ALA A N 1
ATOM 616 C CA . ALA A 1 84 ? -27.752 -32.740 53.377 1.00 88.81 84 ALA A CA 1
ATOM 617 C C . ALA A 1 84 ? -28.929 -32.448 54.323 1.00 88.81 84 ALA A C 1
ATOM 619 O O . ALA A 1 84 ? -28.871 -32.777 55.510 1.00 88.81 84 ALA A O 1
ATOM 620 N N . ILE A 1 85 ? -30.011 -31.869 53.790 1.00 90.38 85 ILE A N 1
ATOM 621 C CA . ILE A 1 85 ? -31.239 -31.586 54.540 1.00 90.38 85 ILE A CA 1
ATOM 622 C C . ILE A 1 85 ? -31.905 -32.896 54.983 1.00 90.38 85 ILE A C 1
ATOM 624 O O . ILE A 1 85 ? -32.239 -33.044 56.157 1.00 90.38 85 ILE A O 1
ATOM 628 N N . ALA A 1 86 ? -32.055 -33.866 54.078 1.00 89.94 86 ALA A N 1
ATOM 629 C CA . ALA A 1 86 ? -32.648 -35.163 54.389 1.00 89.94 86 ALA A CA 1
ATOM 630 C C . ALA A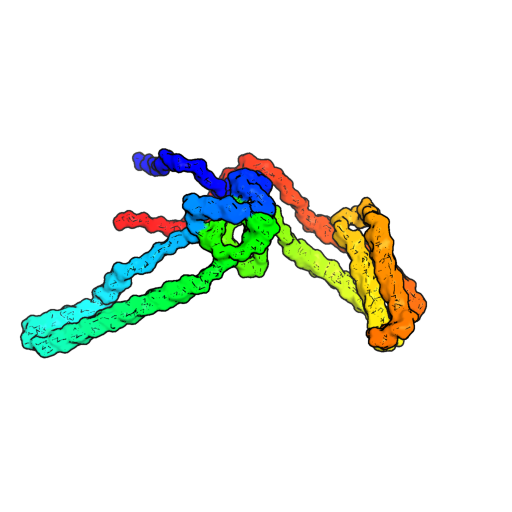 1 86 ? -31.861 -35.907 55.483 1.00 89.94 86 ALA A C 1
ATOM 632 O O . ALA A 1 86 ? -32.467 -36.338 56.462 1.00 89.94 86 ALA A O 1
ATOM 633 N N . SER A 1 87 ? -30.524 -35.983 55.395 1.00 90.31 87 SER A N 1
ATOM 634 C CA . SER A 1 87 ? -29.685 -36.591 56.446 1.00 90.31 87 SER A CA 1
ATOM 635 C C . SER A 1 87 ? -29.851 -35.908 57.804 1.00 90.31 87 SER A C 1
ATOM 637 O O . SER A 1 87 ? -29.865 -36.588 58.829 1.00 90.31 87 SER A O 1
ATOM 639 N N . TYR A 1 88 ? -30.014 -34.581 57.833 1.00 90.00 88 TYR A N 1
ATOM 640 C CA . TYR A 1 88 ? -30.249 -33.855 59.081 1.00 90.00 88 TYR A CA 1
ATOM 641 C C . TYR A 1 88 ? -31.574 -34.269 59.739 1.00 90.00 88 TYR A C 1
ATOM 643 O O . TYR A 1 88 ? -31.605 -34.531 60.942 1.00 90.00 88 TYR A O 1
ATOM 651 N N . PHE A 1 89 ? -32.648 -34.388 58.950 1.00 90.94 89 PHE A N 1
ATOM 652 C CA . PHE A 1 89 ? -33.965 -34.809 59.440 1.00 90.94 89 PHE A CA 1
ATOM 653 C C . PHE A 1 89 ? -34.040 -36.297 59.808 1.00 90.94 89 PHE A C 1
ATOM 655 O O . PHE A 1 89 ? -34.781 -36.653 60.719 1.00 90.94 89 PHE A O 1
ATOM 662 N N . VAL A 1 90 ? -33.252 -37.156 59.155 1.00 89.44 90 VAL A N 1
ATOM 663 C CA . VAL A 1 90 ? -33.136 -38.591 59.489 1.00 89.44 90 VAL A CA 1
ATOM 664 C C . VAL A 1 90 ? -32.361 -38.817 60.802 1.00 89.44 90 VAL A C 1
ATOM 666 O O . VAL A 1 90 ? -32.414 -39.900 61.376 1.00 89.44 90 VAL A O 1
ATOM 669 N N . GLY A 1 91 ? -31.695 -37.786 61.337 1.00 86.31 91 GLY A N 1
ATOM 670 C CA . GLY A 1 91 ? -30.950 -37.846 62.600 1.00 86.31 91 GLY A CA 1
ATOM 671 C C . GLY A 1 91 ? -29.454 -38.127 62.431 1.00 86.31 91 GLY A C 1
ATOM 672 O O . GLY A 1 91 ? -28.704 -38.092 63.409 1.00 86.31 91 GLY A O 1
ATOM 673 N N . GLU A 1 92 ? -28.981 -38.310 61.197 1.00 90.50 92 GLU A N 1
ATOM 674 C CA . GLU A 1 92 ? -27.565 -38.476 60.866 1.00 90.50 92 GLU A CA 1
ATOM 675 C C . GLU A 1 92 ? -26.842 -37.123 60.795 1.00 90.50 92 GLU A C 1
ATOM 677 O O . GLU A 1 92 ? -26.448 -36.630 59.731 1.00 90.50 92 GLU A O 1
ATOM 682 N N . ARG A 1 93 ? -26.643 -36.500 61.961 1.00 87.69 93 ARG A N 1
ATOM 683 C CA . ARG A 1 93 ? -25.996 -35.179 62.057 1.00 87.69 93 ARG A CA 1
ATOM 684 C C . ARG A 1 93 ? -24.584 -35.170 61.465 1.00 87.69 93 ARG A C 1
ATOM 686 O O . ARG A 1 93 ? -24.201 -34.184 60.844 1.00 87.69 93 ARG A O 1
ATOM 693 N N . THR A 1 94 ? -23.833 -36.261 61.606 1.00 89.31 94 THR A N 1
ATOM 694 C CA . THR A 1 94 ? -22.470 -36.380 61.066 1.00 89.31 94 THR A CA 1
ATOM 695 C C . THR A 1 94 ? -22.463 -36.351 59.534 1.00 89.31 94 THR A C 1
ATOM 697 O O . THR A 1 94 ? -21.704 -35.583 58.947 1.00 89.31 94 THR A O 1
ATOM 700 N N . SER A 1 95 ? -23.352 -37.111 58.882 1.00 86.88 95 SER A N 1
ATOM 701 C CA . SER A 1 95 ? -23.498 -37.144 57.418 1.00 86.88 95 SER A CA 1
ATOM 702 C C . SER A 1 95 ? -23.889 -35.769 56.863 1.00 86.88 95 SER A C 1
ATOM 704 O O . SER A 1 95 ? -23.276 -35.281 55.913 1.00 86.88 95 SER A O 1
ATOM 706 N N . ALA A 1 96 ? -24.850 -35.095 57.506 1.00 90.44 96 ALA A N 1
ATOM 707 C CA . ALA A 1 96 ? -25.284 -33.754 57.113 1.00 90.44 96 ALA A CA 1
ATOM 708 C C . ALA A 1 96 ? -24.150 -32.715 57.202 1.00 90.44 96 ALA A C 1
ATOM 710 O O . ALA A 1 96 ? -23.995 -31.890 56.300 1.00 90.44 96 ALA A O 1
ATOM 711 N N . VAL A 1 97 ? -23.327 -32.778 58.257 1.00 91.81 97 VAL A N 1
ATOM 712 C CA . VAL A 1 97 ? -22.170 -31.884 58.434 1.00 91.81 97 VAL A CA 1
ATOM 713 C C . VAL A 1 97 ? -21.103 -32.132 57.366 1.00 91.81 97 VAL A C 1
ATOM 715 O O . VAL A 1 97 ? -20.588 -31.169 56.799 1.00 91.81 97 VAL A O 1
ATOM 718 N N . ILE A 1 98 ? -20.799 -33.394 57.040 1.00 92.31 98 ILE A N 1
ATOM 719 C CA . ILE A 1 98 ? -19.819 -33.736 55.995 1.00 92.31 98 ILE A CA 1
ATOM 720 C C . ILE A 1 98 ? -20.277 -33.210 54.628 1.00 92.31 98 ILE A C 1
ATOM 722 O O . ILE A 1 98 ? -19.516 -32.521 53.947 1.00 92.31 98 ILE A O 1
ATOM 726 N N . ILE A 1 99 ? -21.528 -33.483 54.238 1.00 90.56 99 ILE A N 1
ATOM 727 C CA . ILE A 1 99 ? -22.075 -33.025 52.951 1.00 90.56 99 ILE A CA 1
ATOM 728 C C . ILE A 1 99 ? -22.116 -31.492 52.907 1.00 90.56 99 ILE A C 1
ATOM 730 O O . ILE A 1 99 ? -21.715 -30.899 51.907 1.00 90.56 99 ILE A O 1
ATOM 734 N N . GLY A 1 100 ? -22.532 -30.841 53.998 1.00 88.31 100 GLY A N 1
ATOM 735 C CA . GLY A 1 100 ? -22.539 -29.383 54.110 1.00 88.31 100 GLY A CA 1
ATOM 736 C C . GLY A 1 100 ? -21.147 -28.766 53.944 1.00 88.31 100 GLY A C 1
ATOM 737 O O . GLY A 1 100 ? -20.989 -27.801 53.196 1.00 88.31 100 GLY A O 1
ATOM 738 N N . ALA A 1 101 ? -20.121 -29.351 54.567 1.00 90.44 101 ALA A N 1
ATOM 739 C CA . ALA A 1 101 ? -18.740 -28.895 54.427 1.00 90.44 101 ALA A CA 1
ATOM 740 C C . ALA A 1 101 ? -18.231 -29.033 52.981 1.00 90.44 101 ALA A C 1
ATOM 742 O O . ALA A 1 101 ? -17.674 -28.081 52.429 1.00 90.44 101 ALA A O 1
ATOM 743 N N . ILE A 1 102 ? -18.478 -30.179 52.335 1.00 89.56 102 ILE A N 1
ATOM 744 C CA . ILE A 1 102 ? -18.117 -30.408 50.924 1.00 89.56 102 ILE A CA 1
ATOM 745 C C . ILE A 1 102 ? -18.835 -29.411 50.008 1.00 89.56 102 ILE A C 1
ATOM 747 O O . ILE A 1 102 ? -18.225 -28.894 49.070 1.00 89.56 102 ILE A O 1
ATOM 751 N N . LEU A 1 103 ? -20.109 -29.116 50.278 1.00 87.38 103 LEU A N 1
ATOM 752 C CA . LEU A 1 103 ? -20.900 -28.165 49.502 1.00 87.38 103 LEU A CA 1
ATOM 753 C C . LEU A 1 103 ? -20.307 -26.751 49.578 1.00 87.38 103 LEU A C 1
ATOM 755 O O . LEU A 1 103 ? -20.097 -26.125 48.540 1.00 87.38 103 LEU A O 1
ATOM 759 N N . VAL A 1 104 ? -19.983 -26.271 50.784 1.00 87.00 104 VAL A N 1
ATOM 760 C CA . VAL A 1 104 ? -19.368 -24.948 50.993 1.00 87.00 104 VAL A CA 1
ATOM 761 C C . VAL A 1 104 ? -18.038 -24.844 50.249 1.00 87.00 104 VAL A C 1
ATOM 763 O O . VAL A 1 104 ? -17.816 -23.875 49.521 1.00 87.00 104 VAL A O 1
ATOM 766 N N . VAL A 1 105 ? -17.180 -25.864 50.368 1.00 89.44 105 VAL A N 1
ATOM 767 C CA . VAL A 1 105 ? -15.894 -25.905 49.660 1.00 89.44 105 VAL A CA 1
ATOM 768 C C . VAL A 1 105 ? -16.104 -25.929 48.146 1.00 89.44 105 VAL A C 1
ATOM 770 O O . VAL A 1 105 ? -15.481 -25.143 47.442 1.00 89.44 105 VAL A O 1
ATOM 773 N N . SER A 1 106 ? -17.007 -26.768 47.633 1.00 83.62 106 SER A N 1
ATOM 774 C CA . SER A 1 106 ? -17.254 -26.911 46.189 1.00 83.62 106 SER A CA 1
ATOM 775 C C . SER A 1 106 ? -17.805 -25.631 45.559 1.00 83.62 106 SER A C 1
ATOM 777 O O . SER A 1 106 ? -17.371 -25.235 44.477 1.00 83.62 106 SER A O 1
ATOM 779 N N . VAL A 1 107 ? -18.734 -24.953 46.243 1.00 83.38 107 VAL A N 1
ATOM 780 C CA . VAL A 1 107 ? -19.286 -23.667 45.790 1.00 83.38 107 VAL A CA 1
ATOM 781 C C . VAL A 1 107 ? -18.225 -22.577 45.832 1.00 83.38 107 VAL A C 1
ATOM 783 O O . VAL A 1 107 ? -18.075 -21.849 44.852 1.00 83.38 107 VAL A O 1
ATOM 786 N N . GLY A 1 108 ? -17.460 -22.495 46.924 1.00 85.00 108 GLY A N 1
ATOM 787 C CA . GLY A 1 108 ? -16.374 -21.528 47.063 1.00 85.00 108 GLY A CA 1
ATOM 788 C C . GLY A 1 108 ? -15.303 -21.705 45.988 1.00 85.00 108 GLY A C 1
ATOM 789 O O . GLY A 1 108 ? -14.960 -20.747 45.296 1.00 85.00 108 GLY A O 1
ATOM 790 N N . LEU A 1 109 ? -14.823 -22.937 45.784 1.00 84.62 109 LEU A N 1
ATOM 791 C CA . LEU A 1 109 ? -13.818 -23.244 44.764 1.00 84.62 109 LEU A CA 1
ATOM 792 C C . LEU A 1 109 ? -14.346 -22.954 43.351 1.00 84.62 109 LEU A C 1
ATOM 794 O O . LEU A 1 109 ? -13.634 -22.371 42.536 1.00 84.62 109 LEU A O 1
ATOM 798 N N . GLY A 1 110 ? -15.598 -23.328 43.068 1.00 81.38 110 GLY A N 1
ATOM 799 C CA . GLY A 1 110 ? -16.249 -23.066 41.785 1.00 81.38 110 GLY A CA 1
ATOM 800 C C . GLY A 1 110 ? -16.374 -21.572 41.482 1.00 81.38 110 GLY A C 1
ATOM 801 O O . GLY A 1 110 ? -15.991 -21.139 40.398 1.00 81.38 110 GLY A O 1
ATOM 802 N N . PHE A 1 111 ? -16.808 -20.776 42.465 1.00 80.50 111 PHE A N 1
ATOM 803 C CA . PHE A 1 111 ? -16.893 -19.319 42.339 1.00 80.50 111 PHE A CA 1
ATOM 804 C C . PHE A 1 111 ? -15.522 -18.681 42.083 1.00 80.50 111 PHE A C 1
ATOM 806 O O . PHE A 1 111 ? -15.386 -17.862 41.175 1.00 80.50 111 PHE A O 1
ATOM 813 N N . VAL A 1 112 ? -14.491 -19.075 42.840 1.00 81.56 112 VAL A N 1
ATOM 814 C CA . VAL A 1 112 ? -13.127 -18.546 42.668 1.00 81.56 112 VAL A CA 1
ATOM 815 C C . VAL A 1 112 ? -12.569 -18.897 41.289 1.00 81.56 112 VAL A C 1
ATOM 817 O O . VAL A 1 112 ? -11.980 -18.035 40.635 1.00 81.56 112 VAL A O 1
ATOM 820 N N . ASN A 1 113 ? -12.768 -20.133 40.826 1.00 80.56 113 ASN A N 1
ATOM 821 C CA . ASN A 1 113 ? -12.299 -20.572 39.513 1.00 80.56 113 ASN A CA 1
ATOM 822 C C . ASN A 1 113 ? -12.980 -19.802 38.378 1.00 80.56 113 ASN A C 1
ATOM 824 O O . ASN A 1 113 ? -12.296 -19.339 37.464 1.00 80.56 113 ASN A O 1
ATOM 828 N N . GLU A 1 114 ? -14.298 -19.616 38.446 1.00 80.44 114 GLU A N 1
ATOM 829 C CA . GLU A 1 114 ? -15.036 -18.905 37.402 1.00 80.44 114 GLU A CA 1
ATOM 830 C C . GLU A 1 114 ? -14.735 -17.400 37.412 1.00 80.44 114 GLU A C 1
ATOM 832 O O . GLU A 1 114 ? -14.456 -16.824 36.361 1.00 80.44 114 GLU A O 1
ATOM 837 N N . TYR A 1 115 ? -14.649 -16.775 38.591 1.00 78.19 115 TYR A N 1
ATOM 838 C CA . TYR A 1 115 ? -14.219 -15.379 38.721 1.00 78.19 115 TYR A CA 1
ATOM 839 C C . TYR A 1 115 ? -12.806 -15.156 38.162 1.00 78.19 115 TYR A C 1
ATOM 841 O O . TYR A 1 115 ? -12.558 -14.194 37.430 1.00 78.19 115 TYR A O 1
ATOM 849 N N . ARG A 1 116 ? -11.869 -16.065 38.462 1.00 83.75 116 ARG A N 1
ATOM 850 C CA . ARG A 1 116 ? -10.493 -15.989 37.955 1.00 83.75 116 ARG A CA 1
ATOM 851 C C . ARG A 1 116 ? -10.437 -16.175 36.438 1.00 83.75 116 ARG A C 1
ATOM 853 O O . ARG A 1 116 ? -9.654 -15.484 35.790 1.00 83.75 116 ARG A O 1
ATOM 860 N N . ALA A 1 117 ? -11.265 -17.056 35.876 1.00 78.62 117 ALA A N 1
ATOM 861 C CA . ALA A 1 117 ? -11.357 -17.269 34.433 1.00 78.62 117 ALA A CA 1
ATOM 862 C C . ALA A 1 117 ? -11.895 -16.027 33.702 1.00 78.62 117 ALA A C 1
ATOM 864 O O . ALA A 1 117 ? -11.299 -15.598 32.714 1.00 78.62 117 ALA A O 1
ATOM 865 N N . VAL A 1 118 ? -12.959 -15.404 34.223 1.00 77.56 118 VAL A N 1
ATOM 866 C CA . VAL A 1 118 ? -13.524 -14.167 33.658 1.00 77.56 118 VAL A CA 1
ATOM 867 C C . VAL A 1 118 ? -12.507 -13.023 33.711 1.00 77.56 118 VAL A C 1
ATOM 869 O O . VAL A 1 118 ? -12.251 -12.392 32.688 1.00 77.56 118 VAL A O 1
ATOM 872 N N . ARG A 1 119 ? -11.839 -12.805 34.856 1.00 78.81 119 ARG A N 1
ATOM 873 C CA . ARG A 1 119 ? -10.801 -11.763 34.979 1.00 78.81 119 ARG A CA 1
ATOM 874 C C . ARG A 1 119 ? -9.605 -11.985 34.060 1.00 78.81 119 ARG A C 1
ATOM 876 O O . ARG A 1 119 ? -9.040 -11.017 33.555 1.00 78.81 119 ARG A O 1
ATOM 883 N N . ALA A 1 120 ? -9.191 -13.236 33.866 1.00 79.06 120 ALA A N 1
ATOM 884 C CA . ALA A 1 120 ? -8.103 -13.558 32.949 1.00 79.06 120 ALA A CA 1
ATOM 885 C C . ALA A 1 120 ? -8.483 -13.236 31.494 1.00 79.06 120 ALA A C 1
ATOM 887 O O . ALA A 1 120 ? -7.666 -12.681 30.760 1.00 79.06 120 ALA A O 1
ATOM 888 N N . ALA A 1 121 ? -9.726 -13.526 31.098 1.00 72.75 121 ALA A N 1
ATOM 889 C CA . ALA A 1 121 ? -10.234 -13.206 29.766 1.00 72.75 121 ALA A CA 1
ATOM 890 C C . ALA A 1 121 ? -10.326 -11.688 29.527 1.00 72.75 121 ALA A C 1
ATOM 892 O O . ALA A 1 121 ? -9.912 -11.201 28.476 1.00 72.75 121 ALA A O 1
ATOM 893 N N . GLU A 1 122 ? -10.804 -10.934 30.515 1.00 74.19 122 GLU A N 1
ATOM 894 C CA . GLU A 1 122 ? -10.915 -9.474 30.441 1.00 74.19 122 GLU A CA 1
ATOM 895 C C . GLU A 1 122 ? -9.538 -8.790 30.368 1.00 74.19 122 GLU A C 1
ATOM 897 O O . GLU A 1 122 ? -9.324 -7.896 29.546 1.00 74.19 122 GLU A O 1
ATOM 902 N N . ALA A 1 123 ? -8.560 -9.271 31.147 1.00 72.56 123 ALA A N 1
ATOM 903 C CA . ALA A 1 123 ? -7.187 -8.768 31.103 1.00 72.56 123 ALA A CA 1
ATOM 904 C C . ALA A 1 123 ? -6.533 -8.976 29.726 1.00 72.56 123 ALA A C 1
ATOM 906 O O . ALA A 1 123 ? -5.900 -8.054 29.210 1.00 72.56 123 ALA A O 1
ATOM 907 N N . LEU A 1 124 ? -6.731 -10.146 29.104 1.00 66.50 124 LEU A N 1
ATOM 908 C CA . LEU A 1 124 ? -6.219 -10.427 27.759 1.00 66.50 124 LEU A CA 1
ATOM 909 C C . LEU A 1 124 ? -6.893 -9.550 26.692 1.00 66.50 124 LEU A C 1
ATOM 911 O O . LEU A 1 124 ? -6.225 -9.065 25.782 1.00 66.50 124 LEU A O 1
ATOM 915 N N . HIS A 1 125 ? -8.202 -9.308 26.817 1.00 61.38 125 HIS A N 1
ATOM 916 C CA . HIS A 1 125 ? -8.942 -8.461 25.881 1.00 61.38 125 HIS A CA 1
ATOM 917 C C . HIS A 1 125 ? -8.475 -6.996 25.939 1.00 61.38 125 HIS A C 1
ATOM 919 O O . HIS A 1 125 ? -8.322 -6.355 24.903 1.00 61.38 125 HIS A O 1
ATOM 925 N N . SER A 1 126 ? -8.157 -6.488 27.136 1.00 57.59 126 SER A N 1
ATOM 926 C CA . SER A 1 126 ? -7.705 -5.102 27.340 1.00 57.59 126 SER A CA 1
ATOM 927 C C . SER A 1 126 ? -6.321 -4.775 26.749 1.00 57.59 126 SER A C 1
ATOM 929 O O . SER A 1 126 ? -5.976 -3.602 26.599 1.00 57.59 126 SER A O 1
ATOM 931 N N . GLN A 1 127 ? -5.517 -5.791 26.408 1.00 52.06 127 GLN A N 1
ATOM 932 C CA . GLN A 1 127 ? -4.157 -5.617 25.880 1.00 52.06 127 GLN A CA 1
ATOM 933 C C . GLN A 1 127 ? -4.092 -5.401 24.360 1.00 52.06 127 GLN A C 1
ATOM 935 O O . GLN A 1 127 ? -3.052 -4.978 23.858 1.00 52.06 127 GLN A O 1
ATOM 940 N N . ILE A 1 128 ? -5.182 -5.624 23.619 1.00 58.81 128 ILE A N 1
ATOM 941 C CA . ILE A 1 128 ? -5.224 -5.389 22.169 1.00 58.81 128 ILE A CA 1
ATOM 942 C C . ILE A 1 128 ? -5.732 -3.964 21.920 1.00 58.81 128 ILE A C 1
ATOM 944 O O . ILE A 1 128 ? -6.893 -3.739 21.586 1.00 58.81 128 ILE A O 1
ATOM 948 N N . ARG A 1 129 ? -4.857 -2.968 22.108 1.00 59.31 129 ARG A N 1
ATOM 949 C CA . ARG A 1 129 ? -5.133 -1.609 21.624 1.00 59.31 129 ARG A CA 1
ATOM 950 C C . ARG A 1 129 ? -4.980 -1.604 20.112 1.00 59.31 129 ARG A C 1
ATOM 952 O O . ARG A 1 129 ? -3.866 -1.652 19.596 1.00 59.31 129 ARG A O 1
ATOM 959 N N . HIS A 1 130 ? -6.100 -1.566 19.405 1.00 75.75 130 HIS A N 1
ATOM 960 C CA . HIS A 1 130 ? -6.081 -1.291 17.978 1.00 75.75 130 HIS A CA 1
ATOM 961 C C . HIS A 1 130 ? -5.686 0.175 17.791 1.00 75.75 130 HIS A C 1
ATOM 963 O O . HIS A 1 130 ? -6.368 1.073 18.284 1.00 75.75 130 HIS A O 1
ATOM 969 N N . THR A 1 131 ? -4.559 0.416 17.130 1.00 86.38 131 THR A N 1
ATOM 970 C CA . THR A 1 131 ? -4.135 1.750 16.701 1.00 86.38 131 THR A CA 1
ATOM 971 C C . THR A 1 131 ? -4.471 1.941 15.226 1.00 86.38 131 THR A C 1
ATOM 973 O O . THR A 1 131 ? -4.539 0.979 14.464 1.00 86.38 131 THR A O 1
ATOM 976 N N . CYS A 1 132 ? -4.702 3.186 14.824 1.00 90.81 132 CYS A N 1
ATOM 977 C CA . CYS A 1 132 ? -4.842 3.583 13.427 1.00 90.81 132 CYS A CA 1
ATOM 978 C C . CYS A 1 132 ? -4.033 4.858 13.172 1.00 90.81 132 CYS A C 1
ATOM 980 O O . CYS A 1 132 ? -3.734 5.609 14.104 1.00 90.81 132 CYS A O 1
ATOM 982 N N . VAL A 1 133 ? -3.646 5.094 11.920 1.00 93.81 133 VAL A N 1
ATOM 983 C CA . VAL A 1 133 ? -2.916 6.305 11.536 1.00 93.81 133 VAL A CA 1
ATOM 984 C C . VAL A 1 133 ? -3.913 7.355 11.067 1.00 93.81 133 VAL A C 1
ATOM 986 O O . VAL A 1 133 ? -4.710 7.116 10.163 1.00 93.81 133 VAL A O 1
ATOM 989 N N . VAL A 1 134 ? -3.861 8.537 11.674 1.00 95.31 134 VAL A N 1
ATOM 990 C CA . VAL A 1 134 ? -4.646 9.705 11.265 1.00 95.31 134 VAL A CA 1
ATOM 991 C C . VAL A 1 134 ? -3.729 10.823 10.809 1.00 95.31 134 VAL A C 1
ATOM 993 O O . VAL A 1 134 ? -2.599 10.939 11.273 1.00 95.31 134 VAL A O 1
ATOM 996 N N . VAL A 1 135 ? -4.212 11.680 9.922 1.00 93.94 135 VAL A N 1
ATOM 997 C CA . VAL A 1 135 ? -3.538 12.933 9.596 1.00 93.94 135 VAL A CA 1
ATOM 998 C C . VAL A 1 135 ? -4.032 13.991 10.577 1.00 93.94 135 VAL A C 1
ATOM 1000 O O . VAL A 1 135 ? -5.233 14.255 10.644 1.00 93.94 135 VAL A O 1
ATOM 1003 N N . ARG A 1 136 ? -3.119 14.596 11.340 1.00 92.69 136 ARG A N 1
ATOM 1004 C CA . ARG A 1 136 ? -3.400 15.746 12.209 1.00 92.69 136 ARG A CA 1
ATOM 1005 C C . ARG A 1 136 ? -2.348 16.828 12.009 1.00 92.69 136 ARG A C 1
ATOM 1007 O O . ARG A 1 136 ? -1.157 16.541 11.930 1.00 92.69 136 ARG A O 1
ATOM 1014 N N . GLY A 1 137 ? -2.790 18.071 11.822 1.00 88.06 137 GLY A N 1
ATOM 1015 C CA . GLY A 1 137 ? -1.906 19.188 11.464 1.00 88.06 137 GLY A CA 1
ATOM 1016 C C . GLY A 1 137 ? -1.092 18.950 10.183 1.00 88.06 137 GLY A C 1
ATOM 1017 O O . GLY A 1 137 ? 0.007 19.479 10.056 1.00 88.06 137 GLY A O 1
ATOM 1018 N N . GLY A 1 138 ? -1.592 18.127 9.252 1.00 89.25 138 GLY A N 1
ATOM 1019 C CA . GLY A 1 138 ? -0.880 17.726 8.034 1.00 89.25 138 GLY A CA 1
ATOM 1020 C C . GLY A 1 138 ? 0.128 16.583 8.204 1.00 89.25 138 GLY A C 1
ATOM 1021 O O . GLY A 1 138 ? 0.742 16.180 7.217 1.00 89.25 138 GLY A O 1
ATOM 1022 N N . HIS A 1 139 ? 0.289 16.036 9.410 1.00 90.69 139 HIS A N 1
ATOM 1023 C CA . HIS A 1 139 ? 1.252 14.976 9.701 1.00 90.69 139 HIS A CA 1
ATOM 1024 C C . HIS A 1 139 ? 0.557 13.659 10.075 1.00 90.69 139 HIS A C 1
ATOM 1026 O O . HIS A 1 139 ? -0.467 13.688 10.757 1.00 90.69 139 HIS A O 1
ATOM 1032 N N . PRO A 1 140 ? 1.093 12.498 9.657 1.00 93.38 140 PRO A N 1
ATOM 1033 C CA . PRO A 1 140 ? 0.584 11.204 10.090 1.00 93.38 140 PRO A CA 1
ATOM 1034 C C . PRO A 1 140 ? 0.934 10.957 11.564 1.00 93.38 140 PRO A C 1
ATOM 1036 O O . PRO A 1 140 ? 2.097 11.035 11.962 1.00 93.38 140 PRO A O 1
ATOM 1039 N N . VAL A 1 141 ? -0.075 10.635 12.368 1.00 93.19 141 VAL A N 1
ATOM 1040 C CA . VAL A 1 141 ? 0.017 10.380 13.807 1.00 93.19 141 VAL A CA 1
ATOM 1041 C C . VAL A 1 141 ? -0.724 9.083 14.120 1.00 93.19 141 VAL A C 1
ATOM 1043 O O . VAL A 1 141 ? -1.880 8.911 13.739 1.00 93.19 141 VAL A O 1
ATOM 1046 N N . ALA A 1 142 ? -0.069 8.159 14.823 1.00 92.69 142 ALA A N 1
ATOM 1047 C CA . ALA A 1 142 ? -0.717 6.944 15.307 1.00 92.69 142 ALA A CA 1
ATOM 1048 C C . ALA A 1 142 ? -1.570 7.261 16.543 1.00 92.69 142 ALA A C 1
ATOM 1050 O O . ALA A 1 142 ? -1.064 7.798 17.530 1.00 92.69 142 ALA A O 1
ATOM 1051 N N . VAL A 1 143 ? -2.852 6.909 16.498 1.00 91.75 143 VAL A N 1
ATOM 1052 C CA . VAL A 1 143 ? -3.813 7.124 17.586 1.00 91.75 143 VAL A CA 1
ATOM 1053 C C . VAL A 1 143 ? -4.529 5.823 17.932 1.00 91.75 143 VAL A C 1
ATOM 1055 O O . VAL A 1 143 ? -4.708 4.948 17.085 1.00 91.75 143 VAL A O 1
ATOM 1058 N N . ASP A 1 144 ? -4.937 5.680 19.192 1.00 90.50 144 ASP A N 1
ATOM 1059 C CA . ASP A 1 144 ? -5.823 4.590 19.608 1.00 90.50 144 ASP A CA 1
ATOM 1060 C C . ASP A 1 144 ? -7.167 4.731 18.875 1.00 90.50 144 ASP A C 1
ATOM 1062 O O . ASP A 1 144 ? -7.702 5.837 18.772 1.00 90.50 144 ASP A O 1
ATOM 1066 N N . VAL A 1 145 ? -7.722 3.630 18.362 1.00 89.75 145 VAL A N 1
ATOM 1067 C CA . VAL A 1 145 ? -9.007 3.633 17.639 1.00 89.75 145 VAL A CA 1
ATOM 1068 C C . VAL A 1 145 ? -10.134 4.223 18.490 1.00 89.75 145 VAL A C 1
ATOM 1070 O O . VAL A 1 145 ? -11.025 4.874 17.947 1.00 89.75 145 VAL A O 1
ATOM 1073 N N . THR A 1 146 ? -10.070 4.076 19.817 1.00 90.00 146 THR A N 1
ATOM 1074 C CA . THR A 1 146 ? -11.042 4.671 20.748 1.00 90.00 146 THR A CA 1
ATOM 1075 C C . THR A 1 146 ? -10.942 6.194 20.849 1.00 90.00 146 THR A C 1
ATOM 1077 O O . THR A 1 146 ? -11.899 6.832 21.277 1.00 90.00 146 THR A O 1
ATOM 1080 N N . ALA A 1 147 ? -9.823 6.791 20.431 1.00 91.56 147 ALA A N 1
ATOM 1081 C CA . ALA A 1 147 ? -9.595 8.237 20.412 1.00 91.56 147 ALA A CA 1
ATOM 1082 C C . ALA A 1 147 ? -9.918 8.894 19.056 1.00 91.56 147 ALA A C 1
ATOM 1084 O O . ALA A 1 147 ? -9.682 10.093 18.878 1.00 91.56 147 ALA A O 1
ATOM 1085 N N . LEU A 1 148 ? -10.424 8.117 18.093 1.00 93.06 148 LEU A N 1
ATOM 1086 C CA . LEU A 1 148 ? -10.832 8.610 16.783 1.00 93.06 148 LEU A CA 1
ATOM 1087 C C . LEU A 1 148 ? -12.107 9.457 16.901 1.00 93.06 148 LEU A C 1
ATOM 1089 O O . LEU A 1 148 ? -13.046 9.063 17.591 1.00 93.06 148 LEU A O 1
ATOM 1093 N N . VAL A 1 149 ? -12.164 10.595 16.207 1.00 93.62 149 VAL A N 1
ATOM 1094 C CA . VAL A 1 149 ? -13.338 11.487 16.223 1.00 93.62 149 VAL A CA 1
ATOM 1095 C C . VAL A 1 149 ? -13.900 11.732 14.818 1.00 93.62 149 VAL A C 1
ATOM 1097 O O . VAL A 1 149 ? -13.152 11.699 13.836 1.00 93.62 149 VAL A O 1
ATOM 1100 N N . PRO A 1 150 ? -15.210 12.024 14.673 1.00 92.94 150 PRO A N 1
ATOM 1101 C CA . PRO A 1 150 ? -15.781 12.400 13.384 1.00 92.94 150 PRO A CA 1
ATOM 1102 C C . PRO A 1 150 ? -15.032 13.573 12.744 1.00 92.94 150 PRO A C 1
ATOM 1104 O O . PRO A 1 150 ? -14.859 14.633 13.350 1.00 92.94 150 PRO A O 1
ATOM 1107 N N . GLY A 1 151 ? -14.609 13.381 11.495 1.00 91.94 151 GLY A N 1
ATOM 1108 C CA . GLY A 1 151 ? -13.819 14.347 10.733 1.00 91.94 151 GLY A CA 1
ATOM 1109 C C . GLY A 1 151 ? -12.309 14.107 10.757 1.00 91.94 151 GLY A C 1
ATOM 1110 O O . GLY A 1 151 ? -11.620 14.773 9.987 1.00 91.94 151 GLY A O 1
ATOM 1111 N N . ASP A 1 152 ? -11.793 13.160 11.549 1.00 94.81 152 ASP A N 1
ATOM 1112 C CA . ASP A 1 152 ? -10.416 12.684 11.373 1.00 94.81 152 ASP A CA 1
ATOM 1113 C C . ASP A 1 152 ? -10.226 12.119 9.952 1.00 94.81 152 ASP A C 1
ATOM 1115 O O . ASP A 1 152 ? -11.106 11.460 9.386 1.00 94.81 152 ASP A O 1
ATOM 1119 N N . VAL A 1 153 ? -9.054 12.376 9.369 1.00 95.44 153 VAL A N 1
ATOM 1120 C CA . VAL A 1 153 ? -8.634 11.768 8.102 1.00 95.44 153 VAL A CA 1
ATOM 1121 C C . VAL A 1 153 ? -7.754 10.577 8.437 1.00 95.44 153 VAL A C 1
ATOM 1123 O O . VAL A 1 153 ? -6.653 10.755 8.943 1.00 95.44 153 VAL A O 1
ATOM 1126 N N . VAL A 1 154 ? -8.249 9.373 8.172 1.00 94.81 154 VAL A N 1
ATOM 1127 C CA . VAL A 1 154 ? -7.544 8.116 8.457 1.00 94.81 154 VAL A CA 1
ATOM 1128 C C . VAL A 1 154 ? -6.761 7.676 7.222 1.00 94.81 154 VAL A C 1
ATOM 1130 O O . VAL A 1 154 ? -7.330 7.619 6.129 1.00 94.81 154 VAL A O 1
ATOM 1133 N N . ASP A 1 155 ? -5.485 7.338 7.399 1.00 92.69 155 ASP A N 1
ATOM 1134 C CA . ASP A 1 155 ? -4.710 6.587 6.409 1.00 92.69 155 ASP A CA 1
ATOM 1135 C C . ASP A 1 155 ? -4.896 5.094 6.688 1.00 92.69 155 ASP A C 1
ATOM 1137 O O . ASP A 1 155 ? -4.548 4.616 7.766 1.00 92.69 155 ASP A O 1
ATOM 1141 N N . LEU A 1 156 ? -5.513 4.382 5.743 1.00 90.69 156 LEU A N 1
ATOM 1142 C CA . LEU A 1 156 ? -5.861 2.973 5.896 1.00 90.69 156 LEU A CA 1
ATOM 1143 C C . LEU A 1 156 ? -5.014 2.123 4.952 1.00 90.69 156 LEU A C 1
ATOM 1145 O O . LEU A 1 156 ? -5.116 2.238 3.725 1.00 90.69 156 LEU A O 1
ATOM 1149 N N . GLN A 1 157 ? -4.227 1.224 5.530 1.00 85.44 157 GLN A N 1
ATOM 1150 C CA . GLN A 1 157 ? -3.322 0.343 4.808 1.00 85.44 157 GLN A CA 1
ATOM 1151 C C . GLN A 1 157 ? -3.887 -1.069 4.631 1.00 85.44 157 GLN A C 1
ATOM 1153 O O . GLN A 1 157 ? -4.898 -1.486 5.203 1.00 85.44 157 GLN A O 1
ATOM 1158 N N . LEU A 1 158 ? -3.229 -1.836 3.764 1.00 79.44 158 LEU A N 1
ATOM 1159 C CA . LEU A 1 158 ? -3.647 -3.189 3.428 1.00 79.44 158 LEU A CA 1
ATOM 1160 C C . LEU A 1 158 ? -3.410 -4.130 4.616 1.00 79.44 158 LEU A C 1
ATOM 1162 O O . LEU A 1 158 ? -2.282 -4.279 5.073 1.00 79.44 158 LEU A O 1
ATOM 1166 N N . GLY A 1 159 ? -4.472 -4.795 5.075 1.00 79.88 159 GLY A N 1
ATOM 1167 C CA . GLY A 1 159 ? -4.429 -5.688 6.239 1.00 79.88 159 GLY A CA 1
ATOM 1168 C C . GLY A 1 159 ? -4.894 -5.042 7.546 1.00 79.88 159 GLY A C 1
ATOM 1169 O O . GLY A 1 159 ? -5.047 -5.755 8.535 1.00 79.88 159 GLY A O 1
ATOM 1170 N N . GLU A 1 160 ? -5.175 -3.738 7.551 1.00 84.38 160 GLU A N 1
ATOM 1171 C CA . GLU A 1 160 ? -5.730 -3.052 8.716 1.00 84.38 160 GLU A CA 1
ATOM 1172 C C . GLU A 1 160 ? -7.245 -3.260 8.847 1.00 84.38 160 GLU A C 1
ATOM 1174 O O . GLU A 1 160 ? -7.978 -3.426 7.865 1.00 84.38 160 GLU A O 1
ATOM 1179 N N . ILE A 1 161 ? -7.720 -3.247 10.092 1.00 83.69 161 ILE A N 1
ATOM 1180 C CA . ILE A 1 161 ? -9.148 -3.281 10.413 1.00 83.69 161 ILE A CA 1
ATOM 1181 C C . ILE A 1 161 ? -9.699 -1.865 10.247 1.00 83.69 161 ILE A C 1
ATOM 1183 O O . ILE A 1 161 ? -9.105 -0.906 10.730 1.00 83.69 161 ILE A O 1
ATOM 1187 N N . VAL A 1 162 ? -10.852 -1.735 9.589 1.00 91.06 162 VAL A N 1
ATOM 1188 C CA . VAL A 1 162 ? -11.532 -0.445 9.416 1.00 91.06 162 VAL A CA 1
ATOM 1189 C C . VAL A 1 162 ? -11.970 0.088 10.796 1.00 91.06 162 VAL A C 1
ATOM 1191 O O . VAL A 1 162 ? -12.801 -0.559 11.435 1.00 91.06 162 VAL A O 1
ATOM 1194 N N . PRO A 1 163 ? -11.432 1.233 11.271 1.00 90.00 163 PRO A N 1
ATOM 1195 C CA . PRO A 1 163 ? -11.565 1.652 12.673 1.00 90.00 163 PRO A CA 1
ATOM 1196 C C . PRO A 1 163 ? -12.897 2.344 13.011 1.00 90.00 163 PRO A C 1
ATOM 1198 O O . PRO A 1 163 ? -13.267 2.438 14.180 1.00 90.00 163 PRO A O 1
ATOM 1201 N N . ALA A 1 164 ? -13.610 2.844 12.001 1.00 90.88 164 ALA A N 1
ATOM 1202 C CA . ALA A 1 164 ? -14.925 3.475 12.105 1.00 90.88 164 ALA A CA 1
ATOM 1203 C C . ALA A 1 164 ? -15.592 3.500 10.721 1.00 90.88 164 ALA A C 1
ATOM 1205 O O . ALA A 1 164 ? -15.002 3.068 9.731 1.00 90.88 164 ALA A O 1
ATOM 1206 N N . ASP A 1 165 ? -16.801 4.042 10.614 1.00 91.62 165 ASP A N 1
ATOM 1207 C CA . ASP A 1 165 ? -17.406 4.280 9.307 1.00 91.62 165 ASP A CA 1
ATOM 1208 C C . ASP A 1 165 ? -16.672 5.409 8.559 1.00 91.62 165 ASP A C 1
ATOM 1210 O O . ASP A 1 165 ? -16.652 6.560 8.993 1.00 91.62 165 ASP A O 1
ATOM 1214 N N . LEU A 1 166 ? -16.063 5.080 7.412 1.00 91.94 166 LEU A N 1
ATOM 1215 C CA . LEU A 1 166 ? -15.200 5.996 6.658 1.00 91.94 166 LEU A CA 1
ATOM 1216 C C . LEU A 1 166 ? -15.801 6.429 5.316 1.00 91.94 166 LEU A C 1
ATOM 1218 O O . LEU A 1 166 ? -16.417 5.648 4.583 1.00 91.94 166 LEU A O 1
ATOM 1222 N N . ARG A 1 167 ? -15.508 7.675 4.925 1.00 92.38 167 ARG A N 1
ATOM 1223 C CA . ARG A 1 167 ? -15.690 8.165 3.554 1.00 92.38 167 ARG A CA 1
ATOM 1224 C C . ARG A 1 167 ? -14.357 8.115 2.814 1.00 92.38 167 ARG A C 1
ATOM 1226 O O . ARG A 1 167 ? -13.440 8.853 3.148 1.00 92.38 167 ARG A O 1
ATOM 1233 N N . LEU A 1 168 ? -14.277 7.301 1.760 1.00 91.75 168 LEU A N 1
ATOM 1234 C CA . LEU A 1 168 ? -13.101 7.261 0.883 1.00 91.75 168 LEU A CA 1
ATOM 1235 C C . LEU A 1 168 ? -12.858 8.633 0.234 1.00 91.75 168 LEU A C 1
ATOM 1237 O O . LEU A 1 168 ? -13.678 9.095 -0.565 1.00 91.75 168 LEU A O 1
ATOM 1241 N N . LEU A 1 169 ? -11.733 9.262 0.579 1.00 90.62 169 LEU A N 1
ATOM 1242 C CA . LEU A 1 169 ? -11.276 10.527 -0.008 1.00 90.62 169 LEU A CA 1
ATOM 1243 C C . LEU A 1 169 ? -10.386 10.284 -1.229 1.00 90.62 169 LEU A C 1
ATOM 1245 O O . LEU A 1 169 ? -10.524 10.963 -2.248 1.00 90.62 169 LEU A O 1
ATOM 1249 N N . GLU A 1 170 ? -9.496 9.304 -1.110 1.00 86.62 170 GLU A N 1
ATOM 1250 C CA . GLU A 1 170 ? -8.562 8.848 -2.129 1.00 86.62 170 GLU A CA 1
ATOM 1251 C C . GLU A 1 170 ? -8.327 7.347 -1.932 1.00 86.62 170 GLU A C 1
ATOM 1253 O O . GLU A 1 170 ? -8.361 6.849 -0.808 1.00 86.62 170 GLU A O 1
ATOM 1258 N N . ALA A 1 171 ? -8.168 6.608 -3.027 1.00 86.75 171 ALA A N 1
ATOM 1259 C CA . ALA A 1 171 ? -7.914 5.177 -2.979 1.00 86.75 171 ALA A CA 1
ATOM 1260 C C . ALA A 1 171 ? -7.063 4.762 -4.176 1.00 86.75 171 ALA A C 1
ATOM 1262 O O . ALA A 1 171 ? -7.359 5.113 -5.322 1.00 86.75 171 ALA A O 1
ATOM 1263 N N . TRP A 1 172 ? -6.036 3.962 -3.910 1.00 80.06 172 TRP A N 1
ATOM 1264 C CA . TRP A 1 172 ? -5.275 3.303 -4.959 1.00 80.06 172 TRP A CA 1
ATOM 1265 C C . TRP A 1 172 ? -6.129 2.210 -5.602 1.00 80.06 172 TRP A C 1
ATOM 1267 O O . TRP A 1 172 ? -6.666 1.337 -4.919 1.00 80.06 172 TRP A O 1
ATOM 1277 N N . ASP A 1 173 ? -6.239 2.220 -6.931 1.00 83.06 173 ASP A N 1
ATOM 1278 C CA . ASP A 1 173 ? -6.882 1.127 -7.661 1.00 83.06 173 ASP A CA 1
ATOM 1279 C C . ASP A 1 173 ? -5.899 -0.047 -7.790 1.00 83.06 173 ASP A C 1
ATOM 1281 O O . ASP 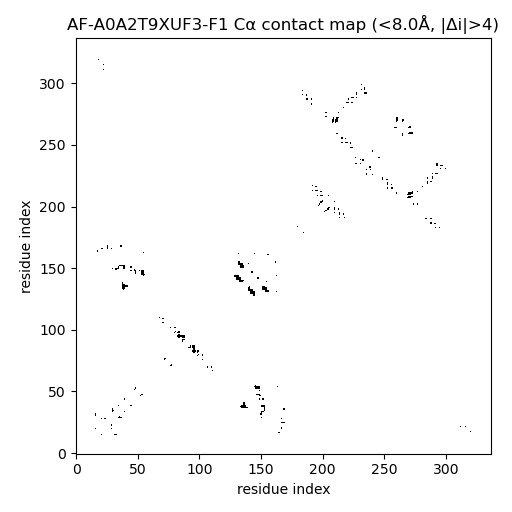A 1 173 ? -5.213 -0.238 -8.797 1.00 83.06 173 ASP A O 1
ATOM 1285 N N . ILE A 1 174 ? -5.806 -0.832 -6.718 1.00 82.00 174 ILE A N 1
ATOM 1286 C CA . ILE A 1 174 ? -4.907 -1.989 -6.623 1.00 82.00 174 ILE A CA 1
ATOM 1287 C C . ILE A 1 174 ? -5.236 -3.018 -7.708 1.00 82.00 174 ILE A C 1
ATOM 1289 O O . ILE A 1 174 ? -4.340 -3.653 -8.268 1.00 82.00 174 ILE A O 1
ATOM 1293 N N . HIS A 1 175 ? -6.518 -3.168 -8.054 1.00 82.00 175 HIS A N 1
ATOM 1294 C CA . HIS A 1 175 ? -6.937 -4.084 -9.108 1.00 82.00 175 HIS A CA 1
ATOM 1295 C C . HIS A 1 175 ? -6.434 -3.624 -10.478 1.00 82.00 175 HIS A C 1
ATOM 1297 O O . HIS A 1 175 ? -5.937 -4.439 -11.260 1.00 82.00 175 HIS A O 1
ATOM 1303 N N . PHE A 1 176 ? -6.511 -2.323 -10.756 1.00 82.62 176 PHE A N 1
ATOM 1304 C CA . PHE A 1 176 ? -5.931 -1.728 -11.950 1.00 82.62 176 PHE A CA 1
ATOM 1305 C C . PHE A 1 176 ? -4.420 -1.944 -12.010 1.00 82.62 176 PHE A C 1
ATOM 1307 O O . PHE A 1 176 ? -3.940 -2.406 -13.044 1.00 82.62 176 PHE A O 1
ATOM 1314 N N . ILE A 1 177 ? -3.690 -1.676 -10.919 1.00 83.50 177 ILE A N 1
ATOM 1315 C CA . ILE A 1 177 ? -2.233 -1.880 -10.854 1.00 83.50 177 ILE A CA 1
ATOM 1316 C C . ILE A 1 177 ? -1.899 -3.348 -11.137 1.00 83.50 177 ILE A C 1
ATOM 1318 O O . ILE A 1 177 ? -1.100 -3.639 -12.026 1.00 83.50 177 ILE A O 1
ATOM 1322 N N . ARG A 1 178 ? -2.578 -4.289 -10.470 1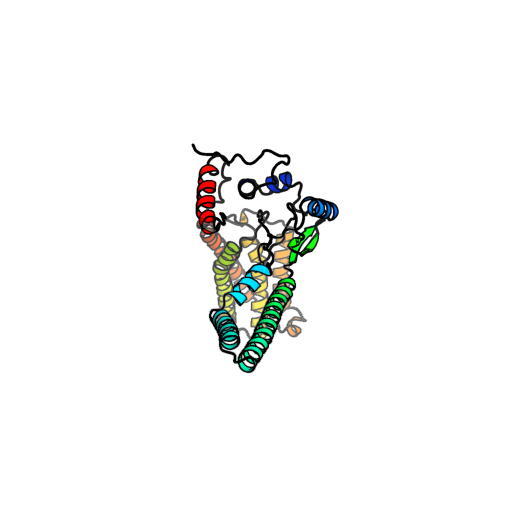.00 86.81 178 ARG A N 1
ATOM 1323 C CA . ARG A 1 178 ? -2.366 -5.728 -10.678 1.00 86.81 178 ARG A CA 1
ATOM 1324 C C . ARG A 1 178 ? -2.641 -6.146 -12.120 1.00 86.81 178 ARG A C 1
ATOM 1326 O O . ARG A 1 178 ? -1.839 -6.855 -12.719 1.00 86.81 178 ARG A O 1
ATOM 1333 N N . ARG A 1 179 ? -3.769 -5.717 -12.696 1.00 87.75 179 ARG A N 1
ATOM 1334 C CA . ARG A 1 179 ? -4.136 -6.043 -14.083 1.00 87.75 179 ARG A CA 1
ATOM 1335 C C . ARG A 1 179 ? -3.143 -5.441 -15.075 1.00 87.75 179 ARG A C 1
ATOM 1337 O O . ARG A 1 179 ? -2.813 -6.088 -16.062 1.00 87.75 179 ARG A O 1
ATOM 1344 N N . PHE A 1 180 ? -2.667 -4.227 -14.808 1.00 86.25 180 PHE A N 1
ATOM 1345 C CA . PHE A 1 180 ? -1.639 -3.567 -15.604 1.00 86.25 180 PHE A CA 1
ATOM 1346 C C . PHE A 1 180 ? -0.329 -4.367 -15.578 1.00 86.25 180 PHE A C 1
ATOM 1348 O O . PHE A 1 180 ? 0.191 -4.703 -16.638 1.00 86.25 180 PHE A O 1
ATOM 1355 N N . MET A 1 181 ? 0.155 -4.753 -14.393 1.00 88.31 181 MET A N 1
ATOM 1356 C CA . MET A 1 181 ? 1.377 -5.554 -14.246 1.00 88.31 181 MET A CA 1
ATOM 1357 C C . MET A 1 181 ? 1.260 -6.926 -14.917 1.00 88.31 181 MET A C 1
ATOM 1359 O O . MET A 1 181 ? 2.176 -7.335 -15.618 1.00 88.31 181 MET A O 1
ATOM 1363 N N . LEU A 1 182 ? 0.128 -7.620 -14.766 1.00 89.38 182 LEU A N 1
ATOM 1364 C CA . LEU A 1 182 ? -0.086 -8.930 -15.396 1.00 89.38 182 LEU A CA 1
ATOM 1365 C C . LEU A 1 182 ? -0.178 -8.859 -16.925 1.00 89.38 182 LEU A C 1
ATOM 1367 O O . LEU A 1 182 ? 0.132 -9.837 -17.594 1.00 89.38 182 LEU A O 1
ATOM 1371 N N . PHE A 1 183 ? -0.610 -7.726 -17.481 1.00 89.06 183 PHE A N 1
ATOM 1372 C CA . PHE A 1 183 ? -0.725 -7.549 -18.927 1.00 89.06 183 PHE A CA 1
ATOM 1373 C C . PHE A 1 183 ? 0.592 -7.081 -19.564 1.00 89.06 183 PHE A C 1
ATOM 1375 O O . PHE A 1 183 ? 1.021 -7.639 -20.570 1.00 89.06 183 PHE A O 1
ATOM 1382 N N . PHE A 1 184 ? 1.247 -6.070 -18.985 1.00 88.06 184 PHE A N 1
ATOM 1383 C CA . PHE A 1 184 ? 2.472 -5.481 -19.543 1.00 88.06 184 PHE A CA 1
ATOM 1384 C C . PHE A 1 184 ? 3.763 -6.143 -19.041 1.00 88.06 184 PHE A C 1
ATOM 1386 O O . PHE A 1 184 ? 4.774 -6.093 -19.735 1.00 88.06 184 PHE A O 1
ATOM 1393 N N . GLY A 1 185 ? 3.743 -6.798 -17.878 1.00 89.00 185 GLY A N 1
ATOM 1394 C CA . GLY A 1 185 ? 4.894 -7.524 -17.333 1.00 89.00 185 GLY A CA 1
ATOM 1395 C C . GLY A 1 185 ? 5.423 -8.612 -18.275 1.00 89.00 185 GLY A C 1
ATOM 1396 O O . GLY A 1 185 ? 6.604 -8.565 -18.614 1.00 89.00 185 GLY A O 1
ATOM 1397 N N . PRO A 1 186 ? 4.573 -9.526 -18.791 1.00 93.00 186 PRO A N 1
ATOM 1398 C CA . PRO A 1 186 ? 5.007 -10.552 -19.743 1.00 93.00 186 PRO A CA 1
ATOM 1399 C C . PRO A 1 186 ? 5.606 -9.985 -21.032 1.00 93.00 186 PRO A C 1
ATOM 1401 O O . PRO A 1 186 ? 6.514 -10.586 -21.598 1.00 93.00 186 PRO A O 1
ATOM 1404 N N . ILE A 1 187 ? 5.125 -8.819 -21.484 1.00 89.44 187 ILE A N 1
ATOM 1405 C CA . ILE A 1 187 ? 5.700 -8.125 -22.641 1.00 89.44 187 ILE A CA 1
ATOM 1406 C C . ILE A 1 187 ? 7.156 -7.755 -22.348 1.00 89.44 187 ILE A C 1
ATOM 1408 O O . ILE A 1 187 ? 8.016 -8.054 -23.164 1.00 89.44 187 ILE A O 1
ATOM 1412 N N . SER A 1 188 ? 7.444 -7.164 -21.186 1.00 89.00 188 SER A N 1
ATOM 1413 C CA . SER A 1 188 ? 8.820 -6.817 -20.804 1.00 89.00 188 SER A CA 1
ATOM 1414 C C . SER A 1 188 ? 9.720 -8.050 -20.750 1.00 89.00 188 SER A C 1
ATOM 1416 O O . SER A 1 188 ? 10.759 -8.072 -21.398 1.00 89.00 188 SER A O 1
ATOM 1418 N N . SER A 1 189 ? 9.278 -9.116 -20.078 1.00 91.81 189 SER A N 1
ATOM 1419 C CA . SER A 1 189 ? 10.072 -10.345 -19.966 1.00 91.81 189 SER A CA 1
ATOM 1420 C C . SER A 1 189 ? 10.357 -10.997 -21.322 1.00 91.81 189 SER A C 1
ATOM 1422 O O . SER A 1 189 ? 11.433 -11.551 -21.517 1.00 91.81 189 SER A O 1
ATOM 1424 N N . LEU A 1 190 ? 9.427 -10.924 -22.283 1.00 93.31 190 LEU A N 1
ATOM 1425 C CA . LEU A 1 190 ? 9.660 -11.418 -23.643 1.00 93.31 190 LEU A CA 1
ATOM 1426 C C . LEU A 1 190 ? 10.824 -10.684 -24.325 1.00 93.31 190 LEU A C 1
ATOM 1428 O O . LEU A 1 190 ? 11.608 -11.310 -25.036 1.00 93.31 190 LEU A O 1
ATOM 1432 N N . PHE A 1 191 ? 10.941 -9.375 -24.106 1.00 92.06 191 PHE A N 1
ATOM 1433 C CA . PHE A 1 191 ? 12.027 -8.562 -24.648 1.00 92.06 191 PHE A CA 1
ATOM 1434 C C . PHE A 1 191 ? 13.362 -8.818 -23.937 1.00 92.06 191 PHE A C 1
ATOM 1436 O O . PHE A 1 191 ? 14.386 -8.901 -24.619 1.00 92.06 191 PHE A O 1
ATOM 1443 N N . ASP A 1 192 ? 13.348 -9.076 -22.626 1.00 92.56 192 ASP A N 1
ATOM 1444 C CA . ASP A 1 192 ? 14.535 -9.535 -21.892 1.00 92.56 192 ASP A CA 1
ATOM 1445 C C . ASP A 1 192 ? 15.039 -10.868 -22.480 1.00 92.56 192 ASP A C 1
ATOM 1447 O O . ASP A 1 192 ? 16.205 -10.999 -22.857 1.00 92.56 192 ASP A O 1
ATOM 1451 N N . PHE A 1 193 ? 14.143 -11.849 -22.664 1.00 95.50 193 PHE A N 1
ATOM 1452 C CA . PHE A 1 193 ? 14.486 -13.140 -23.272 1.00 95.50 193 PHE A CA 1
ATOM 1453 C C . PHE A 1 193 ? 14.971 -13.005 -24.717 1.00 95.50 193 PHE A C 1
ATOM 1455 O O . PHE A 1 193 ? 15.925 -13.683 -25.101 1.00 95.50 193 PHE A O 1
ATOM 1462 N N . ALA A 1 194 ? 14.349 -12.136 -25.518 1.00 95.12 194 ALA A N 1
ATOM 1463 C CA . ALA A 1 194 ? 14.796 -11.862 -26.881 1.00 95.12 194 ALA A CA 1
ATOM 1464 C C . ALA A 1 194 ? 16.214 -11.274 -26.888 1.00 95.12 194 ALA A C 1
ATOM 1466 O O . ALA A 1 194 ? 17.059 -11.710 -27.670 1.00 95.12 194 ALA A O 1
ATOM 1467 N N . THR A 1 195 ? 16.500 -10.346 -25.974 1.00 93.88 195 THR A N 1
ATOM 1468 C CA . THR A 1 195 ? 17.838 -9.774 -25.794 1.00 93.88 195 THR A CA 1
ATOM 1469 C C . THR A 1 195 ? 18.838 -10.859 -25.417 1.00 93.88 195 THR A C 1
ATOM 1471 O O . THR A 1 195 ? 19.876 -10.978 -26.065 1.00 93.88 195 THR A O 1
ATOM 1474 N N . PHE A 1 196 ? 18.512 -11.722 -24.451 1.00 95.12 196 PHE A N 1
ATOM 1475 C CA . PHE A 1 196 ? 19.382 -12.832 -24.055 1.00 95.12 196 PHE A CA 1
ATOM 1476 C C . PHE A 1 196 ? 19.651 -13.799 -25.209 1.00 95.12 196 PHE A C 1
ATOM 1478 O O . PHE A 1 196 ? 20.800 -14.179 -25.436 1.00 95.12 196 PHE A O 1
ATOM 1485 N N . ALA A 1 197 ? 18.618 -14.154 -25.976 1.00 96.12 197 ALA A N 1
ATOM 1486 C CA . ALA A 1 197 ? 18.741 -15.031 -27.134 1.00 96.12 197 ALA A CA 1
ATOM 1487 C C . ALA A 1 197 ? 19.641 -14.422 -28.220 1.00 96.12 197 ALA A C 1
ATOM 1489 O O . ALA A 1 197 ? 20.494 -15.115 -28.771 1.00 96.12 197 ALA A O 1
ATOM 1490 N N . ILE A 1 198 ? 19.506 -13.123 -28.498 1.00 95.31 198 ILE A N 1
ATOM 1491 C CA . ILE A 1 198 ? 20.349 -12.427 -29.477 1.00 95.31 198 ILE A CA 1
ATOM 1492 C C . ILE A 1 198 ? 21.795 -12.328 -28.978 1.00 95.31 198 ILE A C 1
ATOM 1494 O O . ILE A 1 198 ? 22.736 -12.558 -29.740 1.00 95.31 198 ILE A O 1
ATOM 1498 N N . MET A 1 199 ? 21.997 -12.027 -27.697 1.00 94.25 199 MET A N 1
ATOM 1499 C CA . MET A 1 199 ? 23.333 -11.929 -27.116 1.00 94.25 199 MET A CA 1
ATOM 1500 C C . MET A 1 199 ? 24.075 -13.263 -27.137 1.00 94.25 199 MET A C 1
ATOM 1502 O O . MET A 1 199 ? 25.242 -13.294 -27.517 1.00 94.25 199 MET A O 1
ATOM 1506 N N . LEU A 1 200 ? 23.407 -14.358 -26.772 1.00 93.75 200 LEU A N 1
ATOM 1507 C CA . LEU A 1 200 ? 24.019 -15.686 -26.746 1.00 93.75 200 LEU A CA 1
ATOM 1508 C C . LEU A 1 200 ? 24.132 -16.307 -28.145 1.00 93.75 200 LEU A C 1
ATOM 1510 O O . LEU A 1 200 ? 25.161 -16.894 -28.459 1.00 93.75 200 LEU A O 1
ATOM 1514 N N . GLY A 1 201 ? 23.105 -16.170 -28.988 1.00 92.94 201 GLY A N 1
ATOM 1515 C CA . GLY A 1 201 ? 23.034 -16.843 -30.288 1.00 92.94 201 GLY A CA 1
ATOM 1516 C C . GLY A 1 201 ? 23.664 -16.073 -31.450 1.00 92.94 201 GLY A C 1
ATOM 1517 O O . GLY A 1 201 ? 24.300 -16.677 -32.305 1.00 92.94 201 GLY A O 1
ATOM 1518 N N . VAL A 1 202 ? 23.502 -14.746 -31.506 1.00 94.12 202 VAL A N 1
ATOM 1519 C CA . VAL A 1 202 ? 24.027 -13.928 -32.618 1.00 94.12 202 VAL A CA 1
ATOM 1520 C C . VAL A 1 202 ? 25.408 -13.390 -32.269 1.00 94.12 202 VAL A C 1
ATOM 1522 O O . VAL A 1 202 ? 26.367 -13.584 -33.014 1.00 94.12 202 VAL A O 1
ATOM 1525 N N . PHE A 1 203 ? 25.532 -12.738 -31.113 1.00 93.62 203 PHE A N 1
ATOM 1526 C CA . PHE A 1 203 ? 26.777 -12.079 -30.712 1.00 93.62 203 PHE A CA 1
ATOM 1527 C C . PHE A 1 203 ? 27.746 -12.984 -29.948 1.00 93.62 203 PHE A C 1
ATOM 1529 O O . PHE A 1 203 ? 28.872 -12.555 -29.705 1.00 93.62 203 PHE A O 1
ATOM 1536 N N . HIS A 1 204 ? 27.333 -14.207 -29.589 1.00 93.00 204 HIS A N 1
ATOM 1537 C CA . HIS A 1 204 ? 28.150 -15.170 -28.840 1.00 93.00 204 HIS A CA 1
ATOM 1538 C C . HIS A 1 204 ? 28.793 -14.534 -27.593 1.00 93.00 204 HIS A C 1
ATOM 1540 O O . HIS A 1 204 ? 29.974 -14.724 -27.302 1.00 93.00 204 HIS A O 1
ATOM 1546 N N . ALA A 1 205 ? 28.012 -13.711 -26.888 1.00 91.88 205 ALA A N 1
ATOM 1547 C CA . ALA A 1 205 ? 28.487 -12.854 -25.816 1.00 91.88 205 ALA A CA 1
ATOM 1548 C C . ALA A 1 205 ? 29.012 -13.671 -24.626 1.00 91.88 205 ALA A C 1
ATOM 1550 O O . ALA A 1 205 ? 28.306 -14.512 -24.067 1.00 91.88 205 ALA A O 1
ATOM 1551 N N . GLY A 1 206 ? 30.233 -13.366 -24.184 1.00 92.19 206 GLY A N 1
ATOM 1552 C CA . GLY A 1 206 ? 30.777 -13.887 -22.933 1.00 92.19 206 GLY A CA 1
ATOM 1553 C C . GLY A 1 206 ? 30.090 -13.282 -21.695 1.00 92.19 206 GLY A C 1
ATOM 1554 O O . GLY A 1 206 ? 29.332 -12.315 -21.809 1.00 92.19 206 GLY A O 1
ATOM 1555 N N . PRO A 1 207 ? 30.392 -13.768 -20.476 1.00 93.25 207 PRO A N 1
ATOM 1556 C CA . PRO A 1 207 ? 29.699 -13.347 -19.250 1.00 93.25 207 PRO A CA 1
ATOM 1557 C C . PRO A 1 207 ? 29.737 -11.834 -18.974 1.00 93.25 207 PRO A C 1
ATOM 1559 O O . PRO A 1 207 ? 28.755 -11.251 -18.517 1.00 93.25 207 PRO A O 1
ATOM 1562 N N . ALA A 1 208 ? 30.864 -11.174 -19.264 1.00 92.38 208 ALA A N 1
ATOM 1563 C CA . ALA A 1 208 ? 31.007 -9.728 -19.082 1.00 92.38 208 ALA A CA 1
ATOM 1564 C C . ALA A 1 208 ? 30.172 -8.930 -20.096 1.00 92.38 208 ALA A C 1
ATOM 1566 O O . ALA A 1 208 ? 29.497 -7.974 -19.724 1.00 92.38 208 ALA A O 1
ATOM 1567 N N . GLN A 1 209 ? 30.164 -9.366 -21.359 1.00 93.12 209 GLN A N 1
ATOM 1568 C CA . GLN A 1 209 ? 29.365 -8.751 -22.419 1.00 93.12 209 GLN A CA 1
ATOM 1569 C C . GLN A 1 209 ? 27.875 -8.941 -22.148 1.00 93.12 209 GLN A C 1
ATOM 1571 O O . GLN A 1 209 ? 27.126 -7.981 -22.276 1.00 93.12 209 GLN A O 1
ATOM 1576 N N . PHE A 1 210 ? 27.463 -10.133 -21.697 1.00 94.62 210 PHE A N 1
ATOM 1577 C CA . PHE A 1 210 ? 26.089 -10.436 -21.294 1.00 94.62 210 PHE A CA 1
ATOM 1578 C C . PHE A 1 210 ? 25.581 -9.479 -20.210 1.00 94.62 210 PHE A C 1
ATOM 1580 O O . PHE A 1 210 ? 24.545 -8.843 -20.388 1.00 94.62 210 PHE A O 1
ATOM 1587 N N . ARG A 1 211 ? 26.348 -9.301 -19.124 1.00 94.75 211 ARG A N 1
ATOM 1588 C CA . ARG A 1 211 ? 26.010 -8.343 -18.056 1.00 94.75 211 ARG A CA 1
ATOM 1589 C C . ARG A 1 211 ? 25.889 -6.912 -18.573 1.00 94.75 211 ARG A C 1
ATOM 1591 O O . ARG A 1 211 ? 24.964 -6.208 -18.182 1.00 94.75 211 ARG A O 1
ATOM 1598 N N . SER A 1 212 ? 26.795 -6.490 -19.453 1.00 94.94 212 SER A N 1
ATOM 1599 C CA . SER A 1 212 ? 26.749 -5.156 -20.058 1.00 94.94 212 SER A CA 1
ATOM 1600 C C . SER A 1 212 ? 25.524 -4.954 -20.936 1.00 94.94 212 SER A C 1
ATOM 1602 O O . SER A 1 212 ? 24.866 -3.927 -20.819 1.00 94.94 212 SER A O 1
ATOM 1604 N N . GLY A 1 213 ? 25.197 -5.915 -21.799 1.00 94.06 213 GLY A N 1
ATOM 1605 C CA . GLY A 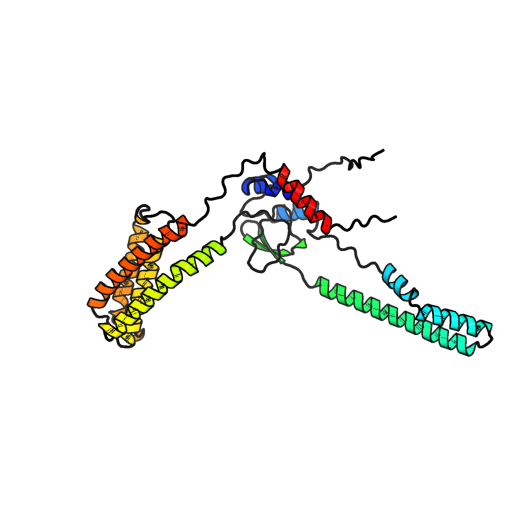1 213 ? 24.052 -5.781 -22.696 1.00 94.06 213 GLY A CA 1
ATOM 1606 C C . GLY A 1 213 ? 22.732 -5.826 -21.942 1.00 94.06 213 GLY A C 1
ATOM 1607 O O . GLY A 1 213 ? 21.878 -4.987 -22.203 1.00 94.06 213 GLY A O 1
ATOM 1608 N N . TRP A 1 214 ? 22.605 -6.708 -20.945 1.00 94.44 214 TRP A N 1
ATOM 1609 C CA . TRP A 1 214 ? 21.440 -6.729 -20.061 1.00 94.44 214 TRP A CA 1
ATOM 1610 C C . TRP A 1 214 ? 21.281 -5.402 -19.303 1.00 94.44 214 TRP A C 1
ATOM 1612 O O . TRP A 1 214 ? 20.199 -4.826 -19.293 1.00 94.44 214 TRP A O 1
ATOM 1622 N N . PHE A 1 215 ? 22.365 -4.854 -18.743 1.00 95.62 215 PHE A N 1
ATOM 1623 C CA . PHE A 1 215 ? 22.330 -3.546 -18.081 1.00 95.62 215 PHE A CA 1
ATOM 1624 C C . PHE A 1 215 ? 21.861 -2.423 -19.019 1.00 95.62 215 PHE A C 1
ATOM 1626 O O . PHE A 1 215 ? 20.958 -1.663 -18.667 1.00 95.62 215 PHE A O 1
ATOM 1633 N N . VAL A 1 216 ? 22.466 -2.314 -20.208 1.00 95.19 216 VAL A N 1
ATOM 1634 C CA . VAL A 1 216 ? 22.152 -1.246 -21.169 1.00 95.19 216 VAL A CA 1
ATOM 1635 C C . VAL A 1 216 ? 20.720 -1.372 -21.685 1.00 95.19 216 VAL A C 1
ATOM 1637 O O . VAL A 1 216 ? 20.021 -0.365 -21.793 1.00 95.19 216 VAL A O 1
ATOM 1640 N N . GLU A 1 217 ? 20.277 -2.590 -21.987 1.00 95.00 217 GLU A N 1
ATOM 1641 C CA . GLU A 1 217 ? 18.918 -2.847 -22.455 1.00 95.00 217 GLU A CA 1
ATOM 1642 C C . GLU A 1 217 ? 17.880 -2.496 -21.392 1.00 95.00 217 GLU A C 1
ATOM 1644 O O . GLU A 1 217 ? 16.986 -1.693 -21.667 1.00 95.00 217 GLU A O 1
ATOM 1649 N N . SER A 1 218 ? 18.048 -2.994 -20.166 1.00 93.62 218 SER A N 1
ATOM 1650 C CA . SER A 1 218 ? 17.077 -2.764 -19.100 1.00 93.62 218 SER A CA 1
ATOM 1651 C C . SER A 1 218 ? 17.015 -1.290 -18.710 1.00 93.62 218 SER A C 1
ATOM 1653 O O . SER A 1 218 ? 15.930 -0.755 -18.495 1.00 93.62 218 SER A O 1
ATOM 1655 N N . LEU A 1 219 ? 18.153 -0.585 -18.695 1.00 94.44 219 LEU A N 1
ATOM 1656 C CA . LEU A 1 219 ? 18.168 0.861 -18.478 1.00 94.44 219 LEU A CA 1
ATOM 1657 C C . LEU A 1 219 ? 17.411 1.600 -19.592 1.00 94.44 219 LEU A C 1
ATOM 1659 O O . LEU A 1 219 ? 16.642 2.525 -19.309 1.00 94.44 219 LEU A O 1
ATOM 1663 N N . ALA A 1 220 ? 17.611 1.203 -20.852 1.00 93.50 220 ALA A N 1
ATOM 1664 C CA . ALA A 1 220 ? 16.943 1.818 -21.991 1.00 93.50 220 ALA A CA 1
ATOM 1665 C C . ALA A 1 220 ? 15.425 1.613 -21.934 1.00 93.50 220 ALA A C 1
ATOM 1667 O O . ALA A 1 220 ? 14.675 2.589 -22.020 1.00 93.50 220 ALA A O 1
ATOM 1668 N N . THR A 1 221 ? 14.954 0.381 -21.738 1.00 91.06 221 THR A N 1
ATOM 1669 C CA . THR A 1 221 ? 13.518 0.077 -21.678 1.00 91.06 221 THR A CA 1
ATOM 1670 C C . THR A 1 221 ? 12.852 0.711 -20.459 1.00 91.06 221 THR A C 1
ATOM 1672 O O . THR A 1 221 ? 11.817 1.357 -20.622 1.00 91.06 221 THR A O 1
ATOM 1675 N N . GLN A 1 222 ? 13.466 0.660 -19.270 1.00 91.44 222 GLN A N 1
ATOM 1676 C CA . GLN A 1 222 ? 12.960 1.319 -18.052 1.00 91.44 222 GLN A CA 1
ATOM 1677 C C . GLN A 1 222 ? 12.881 2.844 -18.181 1.00 91.44 222 GLN A C 1
ATOM 1679 O O . GLN A 1 222 ? 11.952 3.476 -17.675 1.00 91.44 222 GLN A O 1
ATOM 1684 N N . THR A 1 223 ? 13.840 3.452 -18.872 1.00 91.56 223 THR A N 1
ATOM 1685 C CA . THR A 1 223 ? 13.847 4.903 -19.066 1.00 91.56 223 THR A CA 1
ATOM 1686 C C . THR A 1 223 ? 12.829 5.323 -20.122 1.00 91.56 223 THR A C 1
ATOM 1688 O O . THR A 1 223 ? 12.143 6.328 -19.960 1.00 91.56 223 THR A O 1
ATOM 1691 N N . LEU A 1 224 ? 12.681 4.552 -21.201 1.00 88.31 224 LEU A N 1
ATOM 1692 C CA . LEU A 1 224 ? 11.778 4.889 -22.301 1.00 88.31 224 LEU A CA 1
ATOM 1693 C C . LEU A 1 224 ? 10.314 4.525 -22.011 1.00 88.31 224 LEU A C 1
ATOM 1695 O O . LEU A 1 224 ? 9.407 5.233 -22.461 1.00 88.31 224 LEU A O 1
ATOM 1699 N N . VAL A 1 225 ? 10.053 3.478 -21.217 1.00 86.81 225 VAL A N 1
ATOM 1700 C CA . VAL A 1 225 ? 8.686 3.048 -20.865 1.00 86.81 225 VAL A CA 1
ATOM 1701 C C . VAL A 1 225 ? 7.910 4.135 -20.126 1.00 86.81 225 VAL A C 1
ATOM 1703 O O . VAL A 1 225 ? 6.686 4.202 -20.255 1.00 86.81 225 VAL A O 1
ATOM 1706 N N . ILE A 1 226 ? 8.592 5.047 -19.419 1.00 83.94 226 ILE A N 1
ATOM 1707 C CA . ILE A 1 226 ? 7.939 6.168 -18.733 1.00 83.94 226 ILE A CA 1
ATOM 1708 C C . ILE A 1 226 ? 7.093 7.001 -19.701 1.00 83.94 226 ILE A C 1
ATOM 1710 O O . ILE A 1 226 ? 5.989 7.411 -19.355 1.00 83.94 226 ILE A O 1
ATOM 1714 N N . PHE A 1 227 ? 7.544 7.192 -20.945 1.00 82.88 227 PHE A N 1
ATOM 1715 C CA . PHE A 1 227 ? 6.796 7.947 -21.951 1.00 82.88 227 PHE A CA 1
ATOM 1716 C C . PHE A 1 227 ? 5.572 7.181 -22.448 1.00 82.88 227 PHE A C 1
ATOM 1718 O O . PHE A 1 227 ? 4.526 7.786 -22.696 1.00 82.88 227 PHE A O 1
ATOM 1725 N N . ALA A 1 228 ? 5.672 5.855 -22.523 1.00 79.12 228 ALA A N 1
ATOM 1726 C CA . ALA A 1 228 ? 4.560 5.000 -22.904 1.00 79.12 228 ALA A CA 1
ATOM 1727 C C . ALA A 1 228 ? 3.494 4.930 -21.794 1.00 79.12 228 ALA A C 1
ATOM 1729 O O . ALA A 1 228 ? 2.297 4.984 -22.078 1.00 79.12 228 ALA A O 1
ATOM 1730 N N . VAL A 1 229 ? 3.890 4.870 -20.519 1.00 77.38 229 VAL A N 1
ATOM 1731 C CA . VAL A 1 229 ? 2.965 4.646 -19.390 1.00 77.38 229 VAL A CA 1
ATOM 1732 C C . VAL A 1 229 ? 2.432 5.946 -18.773 1.00 77.38 229 VAL A C 1
ATOM 1734 O O . VAL A 1 229 ? 1.336 5.947 -18.213 1.00 77.38 229 VAL A O 1
ATOM 1737 N N . ARG A 1 230 ? 3.124 7.084 -18.947 1.00 78.38 230 ARG A N 1
ATOM 1738 C CA . ARG A 1 230 ? 2.740 8.391 -18.370 1.00 78.38 230 ARG A CA 1
ATOM 1739 C C . ARG A 1 230 ? 1.341 8.877 -18.760 1.00 78.38 230 ARG A C 1
ATOM 1741 O O . ARG A 1 230 ? 0.730 9.629 -18.005 1.00 78.38 230 ARG A O 1
ATOM 1748 N N . THR A 1 231 ? 0.825 8.503 -19.932 1.00 72.69 231 THR A N 1
ATOM 1749 C CA . THR A 1 231 ? -0.488 8.960 -20.415 1.00 72.69 231 THR A CA 1
ATOM 1750 C C . THR A 1 231 ? -1.394 7.800 -20.801 1.00 72.69 231 THR A C 1
ATOM 1752 O O . THR A 1 231 ? -0.989 6.872 -21.500 1.00 72.69 231 THR A O 1
ATOM 1755 N N . ARG A 1 232 ? -2.670 7.884 -20.404 1.00 66.75 232 ARG A N 1
ATOM 1756 C CA . ARG A 1 232 ? -3.722 6.965 -20.870 1.00 66.75 232 ARG A CA 1
ATOM 1757 C C . ARG A 1 232 ? -4.172 7.256 -22.311 1.00 66.75 232 ARG A C 1
ATOM 1759 O O . ARG A 1 232 ? -4.926 6.467 -22.870 1.00 66.75 232 ARG A O 1
ATOM 1766 N N . ARG A 1 233 ? -3.739 8.375 -22.917 1.00 61.81 233 ARG A N 1
ATOM 1767 C CA . ARG A 1 233 ? -4.071 8.727 -24.309 1.00 61.81 233 ARG A CA 1
ATOM 1768 C C . ARG A 1 233 ? -3.274 7.880 -25.297 1.00 61.81 233 ARG A C 1
ATOM 1770 O O . ARG A 1 233 ? -2.127 7.520 -25.029 1.00 61.81 233 ARG A O 1
ATOM 1777 N N . ILE A 1 234 ? -3.903 7.590 -26.435 1.00 64.81 234 ILE A N 1
ATOM 1778 C CA . ILE A 1 234 ? -3.324 6.786 -27.507 1.00 64.81 234 ILE A CA 1
ATOM 1779 C C . ILE A 1 234 ? -3.564 7.501 -28.843 1.00 64.81 234 ILE A C 1
ATOM 1781 O O . ILE A 1 234 ? -4.729 7.742 -29.166 1.00 64.81 234 ILE A O 1
ATOM 1785 N N . PRO A 1 235 ? -2.513 7.810 -29.627 1.00 66.12 235 PRO A N 1
ATOM 1786 C CA . PRO A 1 235 ? -1.085 7.571 -29.358 1.00 66.12 235 PRO A CA 1
ATOM 1787 C C . PRO A 1 235 ? -0.536 8.410 -28.188 1.00 66.12 235 PRO A C 1
ATOM 1789 O O . PRO A 1 235 ? -0.920 9.569 -28.028 1.00 66.12 235 PRO A O 1
ATOM 1792 N N . SER A 1 236 ? 0.387 7.866 -27.384 1.00 64.31 236 SER A N 1
ATOM 1793 C CA . SER A 1 236 ? 1.029 8.630 -26.291 1.00 64.31 236 SER A CA 1
ATOM 1794 C C . SER A 1 236 ? 1.814 9.851 -26.774 1.00 64.31 236 SER A C 1
ATOM 1796 O O . SER A 1 236 ? 1.868 10.857 -26.067 1.00 64.31 236 SER A O 1
ATOM 1798 N N . PHE A 1 237 ? 2.321 9.817 -28.011 1.00 59.62 237 PHE A N 1
ATOM 1799 C CA . PHE A 1 237 ? 3.015 10.928 -28.675 1.00 59.62 237 PHE A CA 1
ATOM 1800 C C . PHE A 1 237 ? 2.168 12.200 -28.832 1.00 59.62 237 PHE A C 1
ATOM 1802 O O . PHE A 1 237 ? 2.712 13.285 -29.033 1.00 59.62 237 PHE A O 1
ATOM 1809 N N . SER A 1 238 ? 0.840 12.107 -28.706 1.00 58.88 238 SER A N 1
ATOM 1810 C CA . SER A 1 238 ? -0.035 13.285 -28.679 1.00 58.88 238 SER A CA 1
ATOM 1811 C C . SER A 1 238 ? 0.108 14.103 -27.388 1.00 58.88 238 SER A C 1
ATOM 1813 O O . SER A 1 238 ? -0.321 15.252 -27.335 1.00 58.88 238 SER A O 1
ATOM 1815 N N . SER A 1 239 ? 0.708 13.539 -26.336 1.00 66.19 239 SER A N 1
ATOM 1816 C CA . SER A 1 239 ? 1.091 14.244 -25.112 1.00 66.19 239 SER A CA 1
ATOM 1817 C C . SER A 1 239 ? 2.593 14.515 -25.153 1.00 66.19 239 SER A C 1
ATOM 1819 O O . SER A 1 239 ? 3.391 13.674 -24.750 1.00 66.19 239 SER A O 1
ATOM 1821 N N . ARG A 1 240 ? 2.992 15.682 -25.673 1.00 70.38 240 ARG A N 1
ATOM 1822 C CA . ARG A 1 240 ? 4.412 16.042 -25.784 1.00 70.38 240 ARG A CA 1
ATOM 1823 C C . ARG A 1 240 ? 5.039 16.123 -24.383 1.00 70.38 240 ARG A C 1
ATOM 1825 O O . ARG A 1 240 ? 4.568 16.923 -23.570 1.00 70.38 240 ARG A O 1
ATOM 1832 N N . PRO A 1 241 ? 6.063 15.311 -24.064 1.00 76.62 241 PRO A N 1
ATOM 1833 C CA . PRO A 1 241 ? 6.793 15.471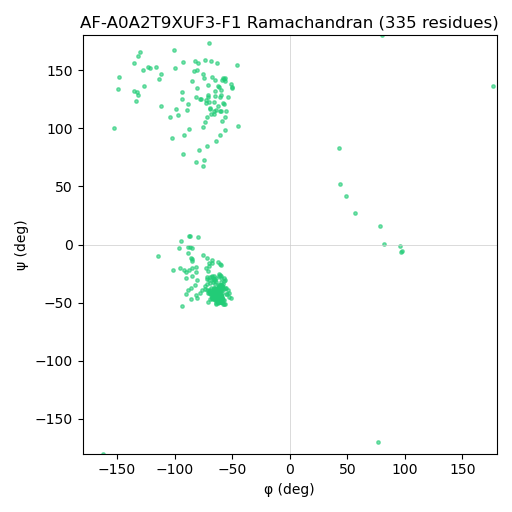 -22.817 1.00 76.62 241 PRO A CA 1
ATOM 1834 C C . PRO A 1 241 ? 7.500 16.832 -22.793 1.00 76.62 241 PRO A C 1
ATOM 1836 O O . PRO A 1 241 ? 7.783 17.416 -23.838 1.00 76.62 241 PRO A O 1
ATOM 1839 N N . SER A 1 242 ? 7.787 17.348 -21.598 1.00 84.00 242 SER A N 1
ATOM 1840 C CA . SER A 1 242 ? 8.596 18.557 -21.466 1.00 84.00 242 SER A CA 1
ATOM 1841 C C . SER A 1 242 ? 10.014 18.277 -21.978 1.00 84.00 242 SER A C 1
ATOM 1843 O O . SER A 1 242 ? 10.552 17.191 -21.754 1.00 84.00 242 SER A O 1
ATOM 1845 N N . ALA A 1 243 ? 10.628 19.2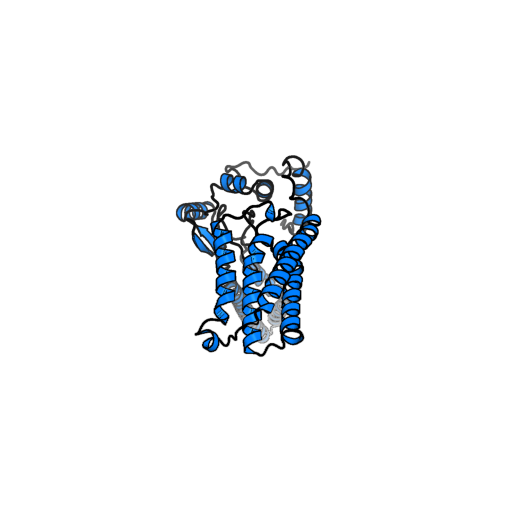50 -22.657 1.00 86.06 243 ALA A N 1
ATOM 1846 C CA . ALA A 1 243 ? 11.975 19.094 -23.212 1.00 86.06 243 ALA A CA 1
ATOM 1847 C C . ALA A 1 243 ? 13.025 18.647 -22.168 1.00 86.06 243 ALA A C 1
ATOM 1849 O O . ALA A 1 243 ? 13.806 17.755 -22.496 1.00 86.06 243 ALA A O 1
ATOM 1850 N N . PRO A 1 244 ? 13.009 19.138 -20.906 1.00 88.88 244 PRO A N 1
ATOM 1851 C CA . PRO A 1 244 ? 13.933 18.659 -19.878 1.00 88.88 244 PRO A CA 1
ATOM 1852 C C . PRO A 1 244 ? 13.774 17.172 -19.546 1.00 88.88 244 PRO A C 1
ATOM 1854 O O . PRO A 1 244 ? 14.773 16.496 -19.340 1.00 88.88 244 PRO A O 1
ATOM 1857 N N . LEU A 1 245 ? 12.541 16.647 -19.535 1.00 86.69 245 LEU A N 1
ATOM 1858 C CA . LEU A 1 245 ? 12.280 15.229 -19.262 1.00 86.69 245 LEU A CA 1
ATOM 1859 C C . LEU A 1 245 ? 12.764 14.337 -20.411 1.00 86.69 245 LEU A C 1
ATOM 1861 O O . LEU A 1 245 ? 13.287 13.254 -20.179 1.00 86.69 245 LEU A O 1
ATOM 1865 N N . LEU A 1 246 ? 12.573 14.784 -21.655 1.00 88.56 246 LEU A N 1
ATOM 1866 C CA . LEU A 1 246 ? 13.063 14.053 -22.823 1.00 88.56 246 LEU A CA 1
ATOM 1867 C C . LEU A 1 246 ? 14.595 14.049 -22.865 1.00 88.56 246 LEU A C 1
ATOM 1869 O O . LEU A 1 246 ? 15.196 12.999 -23.072 1.00 88.56 246 LEU A O 1
ATOM 1873 N N . ALA A 1 247 ? 15.216 15.209 -22.639 1.00 90.75 247 ALA A N 1
ATOM 1874 C CA . ALA A 1 247 ? 16.666 15.350 -22.627 1.00 90.75 247 ALA A CA 1
ATOM 1875 C C . ALA A 1 247 ? 17.309 14.527 -21.503 1.00 90.75 247 ALA A C 1
ATOM 1877 O O . ALA A 1 247 ? 18.296 13.841 -21.753 1.00 90.75 247 ALA A O 1
ATOM 1878 N N . SER A 1 248 ? 16.737 14.538 -20.293 1.00 91.44 248 SER A N 1
ATOM 1879 C CA . SER A 1 248 ? 17.259 13.739 -19.181 1.00 91.44 248 SER A CA 1
ATOM 1880 C C . SER A 1 248 ? 17.121 12.240 -19.438 1.00 91.44 248 SER A C 1
ATOM 1882 O O . SER A 1 248 ? 18.082 11.506 -19.234 1.00 91.44 248 SER A O 1
ATOM 1884 N N . ALA A 1 249 ? 15.979 11.783 -19.954 1.00 90.88 249 ALA A N 1
ATOM 1885 C CA . ALA A 1 249 ? 15.771 10.378 -20.286 1.00 90.88 249 ALA A CA 1
ATOM 1886 C C . ALA A 1 249 ? 16.738 9.893 -21.379 1.00 90.88 249 ALA A C 1
ATOM 1888 O O . ALA A 1 249 ? 17.424 8.892 -21.194 1.00 90.88 249 ALA A O 1
ATOM 1889 N N . LEU A 1 250 ? 16.854 10.624 -22.493 1.00 91.00 250 LEU A N 1
ATOM 1890 C CA . LEU A 1 250 ? 17.810 10.283 -23.552 1.00 91.00 250 LEU A CA 1
ATOM 1891 C C . LEU A 1 250 ? 19.256 10.359 -23.052 1.00 91.00 250 LEU A C 1
ATOM 1893 O O . LEU A 1 250 ? 20.057 9.492 -23.386 1.00 91.00 250 LEU A O 1
ATOM 1897 N N . GLY A 1 251 ? 19.576 11.343 -22.210 1.00 94.25 251 GLY A N 1
ATOM 1898 C CA . GLY A 1 251 ? 20.878 11.463 -21.561 1.00 94.25 251 GLY A CA 1
ATOM 1899 C C . GLY A 1 251 ? 21.218 10.244 -20.703 1.00 94.25 251 GLY A C 1
ATOM 1900 O O . GLY A 1 251 ? 22.307 9.702 -20.847 1.00 94.25 251 GLY A O 1
ATOM 1901 N N . ILE A 1 252 ? 20.283 9.761 -19.877 1.00 94.94 252 ILE A N 1
ATOM 1902 C CA . ILE A 1 252 ? 20.462 8.546 -19.062 1.00 94.94 252 ILE A CA 1
ATOM 1903 C C . ILE A 1 252 ? 20.728 7.330 -19.953 1.00 94.94 252 ILE A C 1
ATOM 1905 O O . ILE A 1 252 ? 21.667 6.582 -19.688 1.00 94.94 252 ILE A O 1
ATOM 1909 N N . VAL A 1 253 ? 19.953 7.154 -21.029 1.00 93.75 253 VAL A N 1
ATOM 1910 C CA . VAL A 1 253 ? 20.140 6.032 -21.963 1.00 93.75 253 VAL A CA 1
ATOM 1911 C C . VAL A 1 253 ? 21.501 6.109 -22.656 1.00 93.75 253 VAL A C 1
ATOM 1913 O O . VAL A 1 253 ? 22.213 5.109 -22.710 1.00 93.75 253 VAL A O 1
ATOM 1916 N N . VAL A 1 254 ? 21.898 7.288 -23.145 1.00 94.00 254 VAL A N 1
ATOM 1917 C CA . VAL A 1 254 ? 23.196 7.493 -23.808 1.00 94.00 254 VAL A CA 1
ATOM 1918 C C . VAL A 1 254 ? 24.350 7.266 -22.837 1.00 94.00 254 VAL A C 1
ATOM 1920 O O . VAL A 1 254 ? 25.278 6.529 -23.156 1.00 94.00 254 VAL A O 1
ATOM 1923 N N . ILE A 1 255 ? 24.296 7.850 -21.638 1.00 94.50 255 ILE A N 1
ATOM 1924 C CA . ILE A 1 255 ? 25.335 7.668 -20.619 1.00 94.50 255 ILE A CA 1
ATOM 1925 C C . ILE A 1 255 ? 25.442 6.187 -20.256 1.00 94.50 255 ILE A C 1
ATOM 1927 O O . ILE A 1 255 ? 26.536 5.631 -20.295 1.00 94.50 255 ILE A O 1
ATOM 1931 N N . GLY A 1 256 ? 24.322 5.524 -19.966 1.00 91.94 256 GLY A N 1
ATOM 1932 C CA . GLY A 1 256 ? 24.316 4.105 -19.625 1.00 91.94 256 GLY A CA 1
ATOM 1933 C C . GLY A 1 256 ? 24.834 3.205 -20.743 1.00 91.94 256 GLY A C 1
ATOM 1934 O O . GLY A 1 256 ? 25.564 2.263 -20.460 1.00 91.94 256 GLY A O 1
ATOM 1935 N N . ALA A 1 257 ? 24.548 3.531 -22.006 1.00 91.62 257 ALA A N 1
ATOM 1936 C CA . ALA A 1 257 ? 25.101 2.839 -23.169 1.00 91.62 257 ALA A CA 1
ATOM 1937 C C . ALA A 1 257 ? 26.629 3.000 -23.297 1.00 91.62 257 ALA A C 1
ATOM 1939 O O . ALA A 1 257 ? 27.305 2.092 -23.782 1.00 91.62 257 ALA A O 1
ATOM 1940 N N . LEU A 1 258 ? 27.184 4.127 -22.839 1.00 92.06 258 LEU A N 1
ATOM 1941 C CA . LEU A 1 258 ? 28.622 4.406 -22.873 1.00 92.06 258 LEU A CA 1
ATOM 1942 C C . LEU A 1 258 ? 29.382 3.823 -21.671 1.00 92.06 258 LEU A C 1
ATOM 1944 O O . LEU A 1 258 ? 30.564 3.509 -21.812 1.00 92.06 258 LEU A O 1
ATOM 1948 N N . VAL A 1 259 ? 28.732 3.637 -20.514 1.00 92.56 259 VAL A N 1
ATOM 1949 C CA . VAL A 1 259 ? 29.360 3.124 -19.277 1.00 92.56 259 VAL A CA 1
ATOM 1950 C C . VAL A 1 259 ? 30.159 1.825 -19.493 1.00 92.56 259 VAL A C 1
ATOM 1952 O O . VAL A 1 259 ? 31.306 1.784 -19.048 1.00 92.56 259 VAL A O 1
ATOM 1955 N N . PRO A 1 260 ? 29.663 0.791 -20.207 1.00 91.31 260 PRO A N 1
ATOM 1956 C CA . PRO A 1 260 ? 30.426 -0.439 -20.454 1.00 91.31 260 PRO A CA 1
ATOM 1957 C C . PRO A 1 260 ? 31.715 -0.267 -21.266 1.00 91.31 260 PRO A C 1
ATOM 1959 O O . PRO A 1 260 ? 32.538 -1.178 -21.295 1.00 91.31 260 PRO A O 1
ATOM 1962 N N . SER A 1 261 ? 31.888 0.877 -21.931 1.00 88.38 261 SER A N 1
ATOM 1963 C CA . SER A 1 261 ? 33.076 1.197 -22.732 1.00 88.38 261 SER A CA 1
ATOM 1964 C C . SER A 1 261 ? 34.104 2.032 -21.958 1.00 88.38 261 SER A C 1
ATOM 1966 O O . SER A 1 261 ? 35.164 2.353 -22.491 1.00 88.38 261 SER A O 1
ATOM 1968 N N . MET A 1 262 ? 33.798 2.413 -20.713 1.00 90.81 262 MET A N 1
ATOM 1969 C CA . MET A 1 262 ? 34.662 3.264 -19.896 1.00 90.81 262 MET A CA 1
ATOM 1970 C C . MET A 1 262 ? 35.814 2.474 -19.250 1.00 90.81 262 MET A C 1
ATOM 1972 O O . MET A 1 262 ? 35.675 1.279 -18.989 1.00 90.81 262 MET A O 1
ATOM 1976 N N . PRO A 1 263 ? 36.935 3.128 -18.892 1.00 87.81 263 PRO A N 1
ATOM 1977 C CA . PRO A 1 263 ? 38.115 2.446 -18.344 1.00 87.81 263 PRO A CA 1
ATOM 1978 C C . PRO A 1 263 ? 37.863 1.659 -17.047 1.00 87.81 263 PRO A C 1
ATOM 1980 O O . PRO A 1 263 ? 38.527 0.660 -16.790 1.00 87.81 263 PRO A O 1
ATOM 1983 N N . PHE A 1 264 ? 36.893 2.085 -16.233 1.00 90.88 264 PHE A N 1
ATOM 1984 C CA . PHE A 1 264 ? 36.523 1.424 -14.975 1.00 90.88 264 PHE A CA 1
ATOM 1985 C C . PHE A 1 264 ? 35.463 0.320 -15.146 1.00 90.88 264 PHE A C 1
ATOM 1987 O O . PHE A 1 264 ? 35.089 -0.328 -14.170 1.00 90.88 264 PHE A O 1
ATOM 1994 N N . ALA A 1 265 ? 34.961 0.090 -16.364 1.00 89.62 265 ALA A N 1
ATOM 1995 C CA . ALA A 1 265 ? 33.892 -0.871 -16.634 1.00 89.62 265 ALA A CA 1
ATOM 1996 C C . ALA A 1 265 ? 34.273 -2.304 -16.218 1.00 89.62 265 ALA A C 1
ATOM 1998 O O . ALA A 1 265 ? 33.443 -3.044 -15.688 1.00 89.62 265 ALA A O 1
ATOM 1999 N N . SER A 1 266 ? 35.547 -2.674 -16.370 1.00 85.69 266 SER A N 1
ATOM 2000 C CA . SER A 1 266 ? 36.071 -3.983 -15.967 1.00 85.69 266 SER A CA 1
ATOM 2001 C C . SER A 1 266 ? 35.939 -4.242 -14.461 1.00 85.69 266 SER A C 1
ATOM 2003 O O . SER A 1 266 ? 35.624 -5.366 -14.069 1.00 85.69 266 SER A O 1
ATOM 2005 N N . ALA A 1 267 ? 36.080 -3.211 -13.619 1.00 89.81 267 ALA A N 1
ATOM 2006 C CA . ALA A 1 267 ? 35.893 -3.313 -12.169 1.00 89.81 267 ALA A CA 1
ATOM 2007 C C . ALA A 1 267 ? 34.429 -3.596 -11.783 1.00 89.81 267 ALA A C 1
ATOM 2009 O O . ALA A 1 267 ? 34.167 -4.249 -10.777 1.00 89.81 267 ALA A O 1
ATOM 2010 N N . LEU A 1 268 ? 33.474 -3.160 -12.613 1.00 87.69 268 LEU A N 1
ATOM 2011 C CA . LEU A 1 268 ? 32.042 -3.459 -12.476 1.00 87.69 268 LEU A CA 1
ATOM 2012 C C . LEU A 1 268 ? 31.657 -4.809 -13.108 1.00 87.69 268 LEU A C 1
ATOM 2014 O O . LEU A 1 268 ? 30.505 -5.236 -13.033 1.00 87.69 268 LEU A O 1
ATOM 2018 N N . GLY A 1 269 ? 32.612 -5.497 -13.741 1.00 89.38 269 GLY A N 1
ATOM 2019 C CA . GLY A 1 269 ? 32.372 -6.742 -14.461 1.00 89.38 269 GLY A CA 1
ATOM 2020 C C . GLY A 1 269 ? 31.743 -6.561 -15.847 1.00 89.38 269 GLY A C 1
ATOM 2021 O O . GLY A 1 269 ? 31.237 -7.533 -16.417 1.00 89.38 269 GLY A O 1
ATOM 2022 N N . PHE A 1 270 ? 31.774 -5.347 -16.392 1.00 93.81 270 PHE A N 1
ATOM 2023 C CA . PHE A 1 270 ? 31.294 -5.043 -17.734 1.00 93.81 270 PHE A CA 1
ATOM 2024 C C . PHE A 1 270 ? 32.347 -5.343 -18.805 1.00 93.81 270 PHE A C 1
ATOM 2026 O O . PHE A 1 270 ? 33.551 -5.254 -18.566 1.00 93.81 270 PHE A O 1
ATOM 2033 N N . GLY A 1 271 ? 31.869 -5.708 -19.994 1.00 90.00 271 GLY A N 1
ATOM 2034 C CA . GLY A 1 271 ? 32.673 -5.887 -21.197 1.00 90.00 271 GLY A CA 1
ATOM 2035 C C . GLY A 1 271 ? 32.200 -4.968 -22.319 1.00 90.00 271 GLY A C 1
ATOM 2036 O O . GLY A 1 271 ? 31.019 -4.632 -22.406 1.00 90.00 271 GLY A O 1
ATOM 2037 N N . ALA A 1 272 ? 33.122 -4.591 -23.205 1.00 89.56 272 ALA A N 1
ATOM 2038 C CA . ALA A 1 272 ? 32.792 -3.794 -24.378 1.00 89.56 272 ALA A CA 1
ATOM 2039 C C . ALA A 1 272 ? 31.775 -4.533 -25.264 1.00 89.56 272 ALA A C 1
ATOM 2041 O O . ALA A 1 272 ? 31.963 -5.703 -25.617 1.00 89.56 272 ALA A O 1
ATOM 2042 N N . LEU A 1 273 ? 30.690 -3.839 -25.608 1.00 90.75 273 LEU A N 1
ATOM 2043 C CA . LEU A 1 273 ? 29.618 -4.377 -26.438 1.00 90.75 273 LEU A CA 1
ATOM 2044 C C . LEU A 1 273 ? 29.958 -4.216 -27.927 1.00 90.75 273 LEU A C 1
ATOM 2046 O O . LEU A 1 273 ? 30.471 -3.166 -28.322 1.00 90.75 273 LEU A O 1
ATOM 2050 N N . PRO A 1 274 ? 29.641 -5.210 -28.778 1.00 90.62 274 PRO A N 1
ATOM 2051 C CA . PRO A 1 274 ? 29.746 -5.056 -30.224 1.00 90.62 274 PRO A CA 1
ATOM 2052 C C . PRO A 1 274 ? 28.913 -3.866 -30.707 1.00 90.62 274 PRO A C 1
ATOM 2054 O O . PRO A 1 274 ? 27.780 -3.684 -30.268 1.00 90.62 274 PRO A O 1
ATOM 2057 N N . THR A 1 275 ? 29.412 -3.088 -31.666 1.00 88.88 275 THR A N 1
ATOM 2058 C CA . THR A 1 275 ? 28.679 -1.920 -32.193 1.00 88.88 275 THR A CA 1
ATOM 2059 C C . THR A 1 275 ? 27.306 -2.293 -32.766 1.00 88.88 275 THR A C 1
ATOM 2061 O O . THR A 1 275 ? 26.340 -1.551 -32.595 1.00 88.88 275 THR A O 1
ATOM 2064 N N . GLY A 1 276 ? 27.185 -3.487 -33.361 1.00 91.62 276 GLY A N 1
ATOM 2065 C CA . GLY A 1 276 ? 25.917 -4.034 -33.853 1.00 91.62 276 GLY A CA 1
ATOM 2066 C C . GLY A 1 276 ? 24.853 -4.243 -32.767 1.00 91.62 276 GLY A C 1
ATOM 2067 O O . GLY A 1 276 ? 23.662 -4.175 -33.069 1.00 91.62 276 GLY A O 1
ATOM 2068 N N . PHE A 1 277 ? 25.250 -4.420 -31.502 1.00 93.25 277 PHE A N 1
ATOM 2069 C CA . PHE A 1 277 ? 24.311 -4.535 -30.384 1.00 93.25 277 PHE A CA 1
ATOM 2070 C C . PHE A 1 277 ? 23.502 -3.247 -30.191 1.00 93.25 277 PHE A C 1
ATOM 2072 O O . PHE A 1 277 ? 22.304 -3.321 -29.944 1.00 93.25 277 PHE A O 1
ATOM 2079 N N . PHE A 1 278 ? 24.103 -2.065 -30.371 1.00 93.00 278 PHE A N 1
ATOM 2080 C CA . PHE A 1 278 ? 23.383 -0.794 -30.213 1.00 93.00 278 PHE A CA 1
ATOM 2081 C C . PHE A 1 278 ? 22.302 -0.594 -31.283 1.00 93.00 278 PHE A C 1
ATOM 2083 O O . PHE A 1 278 ? 21.252 -0.026 -30.994 1.00 93.00 278 PHE A O 1
ATOM 2090 N N . LEU A 1 279 ? 22.510 -1.104 -32.501 1.00 94.19 279 LEU A N 1
ATOM 2091 C CA . LEU A 1 279 ? 21.477 -1.088 -33.540 1.00 94.19 279 LEU A CA 1
ATOM 2092 C C . LEU A 1 279 ? 20.316 -2.025 -33.183 1.00 94.19 279 LEU A C 1
ATOM 2094 O O . LEU A 1 279 ? 19.153 -1.634 -33.295 1.00 94.19 279 LEU A O 1
ATOM 2098 N N . VAL A 1 280 ? 20.627 -3.231 -32.696 1.00 93.62 280 VAL A N 1
ATOM 2099 C CA . VAL A 1 280 ? 19.615 -4.163 -32.177 1.00 93.62 280 VAL A CA 1
ATOM 2100 C C . VAL A 1 280 ? 18.851 -3.535 -31.017 1.00 93.62 280 VAL A C 1
ATOM 2102 O O . VAL A 1 280 ? 17.629 -3.596 -31.010 1.00 93.62 280 VAL A O 1
ATOM 2105 N N . LEU A 1 281 ? 19.539 -2.883 -30.081 1.00 92.88 281 LEU A N 1
ATOM 2106 C CA . LEU A 1 281 ? 18.938 -2.204 -28.937 1.00 92.88 281 LEU A CA 1
ATOM 2107 C C . LEU A 1 281 ? 17.927 -1.138 -29.372 1.00 92.88 281 LEU A C 1
ATOM 2109 O O . LEU A 1 281 ? 16.814 -1.106 -28.855 1.00 92.88 281 LEU A O 1
ATOM 2113 N N . VAL A 1 282 ? 18.289 -0.284 -30.334 1.00 93.50 282 VAL A N 1
ATOM 2114 C CA . VAL A 1 282 ? 17.387 0.753 -30.863 1.00 93.50 282 VAL A CA 1
ATOM 2115 C C . VAL A 1 282 ? 16.147 0.119 -31.496 1.00 93.50 282 VAL A C 1
ATOM 2117 O O . VAL A 1 282 ? 15.028 0.560 -31.229 1.00 93.50 282 VAL A O 1
ATOM 2120 N N . LEU A 1 283 ? 16.327 -0.933 -32.300 1.00 94.44 283 LEU A N 1
ATOM 2121 C CA . LEU A 1 283 ? 15.221 -1.655 -32.929 1.00 94.44 283 LEU A CA 1
ATOM 2122 C C . LEU A 1 283 ? 14.316 -2.323 -31.884 1.00 94.44 283 LEU A C 1
ATOM 2124 O O . LEU A 1 283 ? 13.094 -2.214 -31.954 1.00 94.44 283 LEU A O 1
ATOM 2128 N N . LEU A 1 284 ? 14.919 -2.982 -30.900 1.00 92.56 284 LEU A N 1
ATOM 2129 C CA . LEU A 1 284 ? 14.241 -3.701 -29.832 1.00 92.56 284 LEU A CA 1
ATOM 2130 C C . LEU A 1 284 ? 13.443 -2.736 -28.945 1.00 92.56 284 LEU A C 1
ATOM 2132 O O . LEU A 1 284 ? 12.258 -2.966 -28.707 1.00 92.56 284 LEU A O 1
ATOM 2136 N N . ALA A 1 285 ? 14.032 -1.597 -28.574 1.00 91.25 285 ALA A N 1
ATOM 2137 C CA . ALA A 1 285 ? 13.356 -0.527 -27.846 1.00 91.25 285 ALA A CA 1
ATOM 2138 C C . ALA A 1 285 ? 12.193 0.084 -28.650 1.00 91.25 285 ALA A C 1
ATOM 2140 O O . ALA A 1 285 ? 11.113 0.308 -28.100 1.00 91.25 285 ALA A O 1
ATOM 2141 N N . ALA A 1 286 ? 12.368 0.322 -29.955 1.00 91.62 286 ALA A N 1
ATOM 2142 C CA . ALA A 1 286 ? 11.299 0.829 -30.816 1.00 91.62 286 ALA A CA 1
ATOM 2143 C C . ALA A 1 286 ? 10.127 -0.165 -30.921 1.00 91.62 286 ALA A C 1
ATOM 2145 O O . ALA A 1 286 ? 8.966 0.226 -30.768 1.00 91.62 286 ALA A O 1
ATOM 2146 N N . CYS A 1 287 ? 10.425 -1.453 -31.117 1.00 93.06 287 CYS A N 1
ATOM 2147 C CA . CYS A 1 287 ? 9.435 -2.529 -31.127 1.00 93.06 287 CYS A CA 1
ATOM 2148 C C . CYS A 1 287 ? 8.703 -2.650 -29.783 1.00 93.06 287 CYS A C 1
ATOM 2150 O O . CYS A 1 287 ? 7.478 -2.764 -29.762 1.00 93.06 287 CYS A O 1
ATOM 2152 N N . TYR A 1 288 ? 9.428 -2.575 -28.666 1.00 90.69 288 TYR A N 1
ATOM 2153 C CA . TYR A 1 288 ? 8.866 -2.604 -27.316 1.00 90.69 288 TYR A CA 1
ATOM 2154 C C . TYR A 1 288 ? 7.884 -1.450 -27.080 1.00 90.69 288 TYR A C 1
ATOM 2156 O O . TYR A 1 288 ? 6.738 -1.677 -26.684 1.00 90.69 288 TYR A O 1
ATOM 2164 N N . LEU A 1 289 ? 8.281 -0.213 -27.405 1.00 89.12 289 LEU A N 1
ATOM 2165 C CA . LEU A 1 289 ? 7.409 0.960 -27.287 1.00 89.12 289 LEU A CA 1
ATOM 2166 C C . LEU A 1 289 ? 6.164 0.841 -28.175 1.00 89.12 289 LEU A C 1
ATOM 2168 O O . LEU A 1 289 ? 5.056 1.140 -27.724 1.00 89.12 289 LEU A O 1
ATOM 2172 N N . ALA A 1 290 ? 6.318 0.365 -29.414 1.00 88.81 290 ALA A N 1
ATOM 2173 C CA . ALA A 1 290 ? 5.193 0.129 -30.315 1.00 88.81 290 ALA A CA 1
ATOM 2174 C C . ALA A 1 290 ? 4.223 -0.926 -29.755 1.00 88.81 290 ALA A C 1
ATOM 2176 O O . ALA A 1 290 ? 3.002 -0.736 -29.811 1.00 88.81 290 ALA A O 1
ATOM 2177 N N . LEU A 1 291 ? 4.747 -2.007 -29.169 1.00 89.75 291 LEU A N 1
ATOM 2178 C CA . LEU A 1 291 ? 3.932 -3.061 -28.574 1.00 89.75 291 LEU A CA 1
ATOM 2179 C C . LEU A 1 291 ? 3.200 -2.579 -27.318 1.00 89.75 291 LEU A C 1
ATOM 2181 O O . LEU A 1 291 ? 2.022 -2.896 -27.154 1.00 89.75 291 LEU A O 1
ATOM 2185 N N . ILE A 1 292 ? 3.830 -1.759 -26.471 1.00 88.00 292 ILE A N 1
ATOM 2186 C CA . ILE A 1 292 ? 3.145 -1.130 -25.333 1.00 88.00 292 ILE A CA 1
ATOM 2187 C C . ILE A 1 292 ? 2.026 -0.209 -25.817 1.00 88.00 292 ILE A C 1
ATOM 2189 O O . ILE A 1 292 ? 0.915 -0.264 -25.287 1.00 88.00 292 ILE A O 1
ATOM 2193 N N . GLU A 1 293 ? 2.275 0.619 -26.831 1.00 86.88 293 GLU A N 1
ATOM 2194 C CA . GLU A 1 293 ? 1.248 1.505 -27.386 1.00 86.88 293 GLU A CA 1
ATOM 2195 C C . GLU A 1 293 ? 0.057 0.725 -27.956 1.00 86.88 293 GLU A C 1
ATOM 2197 O O . GLU A 1 293 ? -1.098 1.104 -27.734 1.00 86.88 293 GLU A O 1
ATOM 2202 N N . LEU A 1 294 ? 0.306 -0.399 -28.634 1.00 87.12 294 LEU A N 1
ATOM 2203 C CA . LEU A 1 294 ? -0.749 -1.298 -29.099 1.00 87.12 294 LEU A CA 1
ATOM 2204 C C . LEU A 1 294 ? -1.472 -1.983 -27.929 1.00 87.12 294 LEU A C 1
ATOM 2206 O O . LEU A 1 294 ? -2.705 -2.029 -27.904 1.00 87.12 294 LEU A O 1
ATOM 2210 N N . GLY A 1 295 ? -0.722 -2.453 -26.933 1.00 85.50 295 GLY A N 1
ATOM 2211 C CA . GLY A 1 295 ? -1.242 -3.074 -25.720 1.00 85.50 295 GLY A CA 1
ATOM 2212 C C . GLY A 1 295 ? -2.161 -2.137 -24.940 1.00 85.50 295 GLY A C 1
ATOM 2213 O O . GLY A 1 295 ? -3.237 -2.544 -24.505 1.00 85.50 295 GLY A O 1
ATOM 2214 N N . LYS A 1 296 ? -1.825 -0.844 -24.861 1.00 85.19 296 LYS A N 1
ATOM 2215 C CA . LYS A 1 296 ? -2.692 0.187 -24.270 1.00 85.19 296 LYS A CA 1
ATOM 2216 C C . LYS A 1 296 ? -4.036 0.283 -24.990 1.00 85.19 296 LYS A C 1
ATOM 2218 O O . LYS A 1 296 ? -5.056 0.439 -24.316 1.00 85.19 296 LYS A O 1
ATOM 2223 N N . ARG A 1 297 ? -4.077 0.152 -26.327 1.00 80.88 297 ARG A N 1
ATOM 2224 C CA . ARG A 1 297 ? -5.344 0.196 -27.098 1.00 80.88 297 ARG A CA 1
ATOM 2225 C C . ARG A 1 297 ? -6.272 -0.920 -26.668 1.00 80.88 297 ARG A C 1
ATOM 2227 O O . ARG A 1 297 ? -7.466 -0.689 -26.519 1.00 80.88 297 ARG A O 1
ATOM 2234 N N . TRP A 1 298 ? -5.723 -2.106 -26.453 1.00 80.62 298 TRP A N 1
ATOM 2235 C CA . TRP A 1 298 ? -6.479 -3.257 -25.980 1.00 80.62 298 TRP A CA 1
ATOM 2236 C C . TRP A 1 298 ? -6.895 -3.109 -24.516 1.00 80.62 298 TRP A C 1
ATOM 2238 O O . TRP A 1 298 ? -8.077 -3.230 -24.196 1.00 80.62 298 TRP A O 1
ATOM 2248 N N . PHE A 1 299 ? -5.950 -2.761 -23.643 1.00 83.00 299 PHE A N 1
ATOM 2249 C CA . PHE A 1 299 ? -6.170 -2.661 -22.203 1.00 83.00 299 PHE A CA 1
ATOM 2250 C C . PHE A 1 299 ? -7.233 -1.619 -21.826 1.00 83.00 299 PHE A C 1
ATOM 2252 O O . PHE A 1 299 ? -8.109 -1.892 -21.005 1.00 83.00 299 PHE A O 1
ATOM 2259 N N . TYR A 1 300 ? -7.190 -0.428 -22.435 1.00 77.75 300 TYR A N 1
ATOM 2260 C CA . TYR A 1 300 ? -8.121 0.656 -22.107 1.00 77.75 300 TYR A CA 1
ATOM 2261 C C . TYR A 1 300 ? -9.455 0.586 -22.862 1.00 77.75 300 TYR A C 1
ATOM 2263 O O . TYR A 1 300 ? -10.433 1.135 -22.364 1.00 77.75 300 TYR A O 1
ATOM 2271 N N . ARG A 1 301 ? -9.556 -0.120 -24.002 1.00 72.19 301 ARG A N 1
ATOM 2272 C CA . ARG A 1 301 ? -10.860 -0.370 -24.659 1.00 72.19 301 ARG A CA 1
ATOM 2273 C C . ARG A 1 301 ? -11.781 -1.256 -23.820 1.00 72.19 301 ARG A C 1
ATOM 2275 O O . ARG A 1 301 ? -12.993 -1.111 -23.910 1.00 72.19 301 ARG A O 1
ATOM 2282 N N . ALA A 1 302 ? -11.216 -2.146 -23.007 1.00 63.44 302 ALA A N 1
ATOM 2283 C CA . ALA A 1 302 ? -11.965 -3.033 -22.119 1.00 63.44 302 ALA A CA 1
ATOM 2284 C C . ALA A 1 302 ? -12.288 -2.408 -20.744 1.00 63.44 302 ALA A C 1
ATOM 2286 O O . ALA A 1 302 ? -12.919 -3.055 -19.907 1.00 63.44 302 ALA A O 1
ATOM 2287 N N . ALA A 1 303 ? -11.841 -1.176 -20.467 1.00 58.62 303 ALA A N 1
ATOM 2288 C CA . ALA A 1 303 ? -12.092 -0.517 -19.189 1.00 58.62 303 ALA A CA 1
ATOM 2289 C C . ALA A 1 303 ? -13.500 0.116 -19.173 1.00 58.62 303 ALA A C 1
ATOM 2291 O O . ALA A 1 303 ? -13.816 0.893 -20.075 1.00 58.62 303 ALA A O 1
ATOM 2292 N N . PRO A 1 304 ? -14.349 -0.173 -18.164 1.00 52.84 304 PRO A N 1
ATOM 2293 C CA . PRO A 1 304 ? -15.654 0.469 -18.039 1.00 52.84 304 PRO A CA 1
ATOM 2294 C C . PRO A 1 304 ? -15.511 1.998 -17.980 1.00 52.84 304 PRO A C 1
ATOM 2296 O O . PRO A 1 304 ? -14.570 2.486 -17.342 1.00 52.84 304 PRO A O 1
ATOM 2299 N N . PRO A 1 305 ? -16.423 2.770 -18.600 1.00 51.25 305 PRO A N 1
ATOM 2300 C CA . PRO A 1 305 ? -16.427 4.219 -18.450 1.00 51.25 305 PRO A CA 1
ATOM 2301 C C . PRO A 1 305 ? -16.519 4.587 -16.966 1.00 51.25 305 PRO A C 1
ATOM 2303 O O . PRO A 1 305 ? -17.195 3.907 -16.189 1.00 51.25 305 PRO A O 1
ATOM 2306 N N . ALA A 1 306 ? -15.823 5.661 -16.576 1.00 48.28 306 ALA A N 1
ATOM 2307 C CA . ALA A 1 306 ? -15.882 6.179 -15.214 1.00 48.28 306 ALA A CA 1
ATOM 2308 C C . ALA A 1 306 ? -17.355 6.340 -14.797 1.00 48.28 306 ALA A C 1
ATOM 2310 O O . ALA A 1 306 ? -18.149 6.827 -15.610 1.00 48.28 306 ALA A O 1
ATOM 2311 N N . PRO A 1 307 ? -17.744 5.919 -13.579 1.00 44.59 307 PRO A N 1
ATOM 2312 C CA . PRO A 1 307 ? -19.126 6.025 -13.146 1.00 44.59 307 PRO A CA 1
ATOM 2313 C C . PRO A 1 307 ? -19.558 7.485 -13.272 1.00 44.59 307 PRO A C 1
ATOM 2315 O O . PRO A 1 307 ? -18.995 8.368 -12.622 1.00 44.59 307 PRO A O 1
ATOM 2318 N N . ALA A 1 308 ? -20.523 7.737 -14.162 1.00 43.09 308 ALA A N 1
ATOM 2319 C CA . ALA A 1 308 ? -21.117 9.051 -14.333 1.00 43.09 308 ALA A CA 1
ATOM 2320 C C . ALA A 1 308 ? -21.537 9.565 -12.954 1.00 43.09 308 ALA A C 1
ATOM 2322 O O . ALA A 1 308 ? -22.111 8.796 -12.176 1.00 43.09 308 ALA A O 1
ATOM 2323 N N . ARG A 1 309 ? -21.223 10.835 -12.650 1.00 44.44 309 ARG A N 1
ATOM 2324 C CA . ARG A 1 309 ? -21.679 11.533 -11.438 1.00 44.44 309 ARG A CA 1
ATOM 2325 C C . ARG A 1 309 ? -23.166 11.235 -11.269 1.00 44.44 309 ARG A C 1
ATOM 2327 O O . ARG A 1 309 ? -23.983 11.760 -12.020 1.00 44.44 309 ARG A O 1
ATOM 2334 N N . ALA A 1 310 ? -23.501 10.323 -10.360 1.00 43.28 310 ALA A N 1
ATOM 2335 C CA . ALA A 1 310 ? -24.877 9.908 -10.175 1.00 43.28 310 ALA A CA 1
ATOM 2336 C C . ALA A 1 310 ? -25.633 11.129 -9.654 1.00 43.28 310 ALA A C 1
ATOM 2338 O O . ALA A 1 310 ? -25.356 11.607 -8.557 1.00 43.28 310 ALA A O 1
ATOM 2339 N N . THR A 1 311 ? -26.543 11.665 -10.461 1.00 42.78 311 THR A N 1
ATOM 2340 C CA . THR A 1 311 ? -27.459 12.716 -10.034 1.00 42.78 311 THR A CA 1
ATOM 2341 C C . THR A 1 311 ? -28.265 12.189 -8.845 1.00 42.78 311 THR A C 1
ATOM 2343 O O . THR A 1 311 ? -28.893 11.129 -8.894 1.00 42.78 311 THR A O 1
ATOM 2346 N N . VAL A 1 312 ? -28.156 12.910 -7.731 1.00 51.22 312 VAL A N 1
ATOM 2347 C CA . VAL A 1 312 ? -28.387 12.423 -6.360 1.00 51.22 312 VAL A CA 1
ATOM 2348 C C . VAL A 1 312 ? -29.854 12.055 -6.055 1.00 51.22 312 VAL A C 1
ATOM 2350 O O . VAL A 1 312 ? -30.111 11.326 -5.109 1.00 51.22 312 VAL A O 1
ATOM 2353 N N . GLY A 1 313 ? -30.837 12.426 -6.880 1.00 48.97 313 GLY A N 1
ATOM 2354 C CA . GLY A 1 313 ? -32.254 12.329 -6.486 1.00 48.97 313 GLY A CA 1
ATOM 2355 C C . GLY A 1 313 ? -32.950 10.961 -6.611 1.00 48.97 313 GLY A C 1
ATOM 2356 O O . GLY A 1 313 ? -33.956 10.724 -5.948 1.00 48.97 313 GLY A O 1
ATOM 2357 N N . ALA A 1 314 ? -32.484 10.039 -7.464 1.00 45.06 314 ALA A N 1
ATOM 2358 C CA . ALA A 1 314 ? -33.268 8.829 -7.786 1.00 45.06 314 ALA A CA 1
ATOM 2359 C C . ALA A 1 314 ? -32.813 7.553 -7.050 1.00 45.06 314 ALA A C 1
ATOM 2361 O O . ALA A 1 314 ? -33.588 6.601 -6.910 1.00 45.06 314 ALA A O 1
ATOM 2362 N N . ARG A 1 315 ? -31.560 7.513 -6.574 1.00 44.25 315 ARG A N 1
ATOM 2363 C CA . ARG A 1 315 ? -30.942 6.307 -5.986 1.00 44.25 315 ARG A CA 1
ATOM 2364 C C . ARG A 1 315 ? -31.210 6.153 -4.483 1.00 44.25 315 ARG A C 1
ATOM 2366 O O . ARG A 1 315 ? -31.192 5.026 -3.985 1.00 44.25 315 ARG A O 1
ATOM 2373 N N . GLU A 1 316 ? -31.541 7.254 -3.809 1.00 49.47 316 GLU A N 1
ATOM 2374 C CA . GLU A 1 316 ? -31.859 7.348 -2.375 1.00 49.47 316 GLU A CA 1
ATOM 2375 C C . GLU A 1 316 ? -32.945 6.343 -1.950 1.00 49.47 316 GLU A C 1
ATOM 2377 O O . GLU A 1 316 ? -32.768 5.575 -1.004 1.00 49.47 316 GLU A O 1
ATOM 2382 N N . ARG A 1 317 ? -34.025 6.230 -2.738 1.00 47.91 317 ARG A N 1
ATOM 2383 C CA . ARG A 1 317 ? -35.159 5.341 -2.423 1.00 47.91 317 ARG A CA 1
ATOM 2384 C C . ARG A 1 317 ? -34.842 3.845 -2.533 1.00 47.91 317 ARG A C 1
ATOM 2386 O O . ARG A 1 317 ? -35.465 3.043 -1.846 1.00 47.91 317 ARG A O 1
ATOM 2393 N N . ARG A 1 318 ? -33.891 3.432 -3.383 1.00 45.28 318 ARG A N 1
ATOM 2394 C CA . ARG A 1 318 ? -33.584 1.998 -3.608 1.00 45.28 318 ARG A CA 1
ATOM 2395 C C . ARG A 1 318 ? -32.515 1.440 -2.671 1.00 45.28 318 ARG A C 1
ATOM 2397 O O . ARG A 1 318 ? -32.538 0.239 -2.402 1.00 45.28 318 ARG A O 1
ATOM 2404 N N . ILE A 1 319 ? -31.579 2.270 -2.206 1.00 52.09 319 ILE A N 1
ATOM 2405 C CA . ILE A 1 319 ? -30.467 1.822 -1.352 1.00 52.09 319 ILE A CA 1
ATOM 2406 C C . ILE A 1 319 ? -30.918 1.695 0.108 1.00 52.09 319 ILE A C 1
ATOM 2408 O O . ILE A 1 319 ? -30.660 0.650 0.710 1.00 52.09 319 ILE A O 1
ATOM 2412 N N . GLY A 1 320 ? -31.687 2.661 0.632 1.00 48.53 320 GLY A N 1
ATOM 2413 C CA . GLY A 1 320 ? -32.227 2.594 1.998 1.00 48.53 320 GLY A CA 1
ATOM 2414 C C . GLY A 1 320 ? -33.011 1.302 2.261 1.00 48.53 320 GLY A C 1
ATOM 2415 O O . GLY A 1 320 ? -32.770 0.606 3.247 1.00 48.53 320 GLY A O 1
ATOM 2416 N N . TYR A 1 321 ? -33.845 0.883 1.301 1.00 47.47 321 TYR A N 1
ATOM 2417 C CA . TYR A 1 321 ? -34.613 -0.364 1.392 1.00 47.47 321 TYR A CA 1
ATOM 2418 C C . TYR A 1 321 ? -33.752 -1.640 1.431 1.00 47.47 321 TYR A C 1
ATOM 2420 O O . TYR A 1 321 ? -34.140 -2.625 2.062 1.00 47.47 321 TYR A O 1
ATOM 2428 N N . ARG A 1 322 ? -32.585 -1.669 0.768 1.00 47.06 322 ARG A N 1
ATOM 2429 C CA . ARG A 1 322 ? -31.717 -2.864 0.744 1.00 47.06 322 ARG A CA 1
ATOM 2430 C C . ARG A 1 322 ? -30.836 -2.982 1.986 1.00 47.06 322 ARG A C 1
ATOM 2432 O O . ARG A 1 322 ? -30.616 -4.107 2.436 1.00 47.06 322 ARG A O 1
ATOM 2439 N N . ILE A 1 323 ? -30.365 -1.862 2.536 1.00 51.59 323 ILE A N 1
ATOM 2440 C CA . ILE A 1 323 ? -29.544 -1.847 3.757 1.00 51.59 323 ILE A CA 1
ATOM 2441 C C . ILE A 1 323 ? -30.401 -2.250 4.964 1.00 51.59 323 ILE A C 1
ATOM 2443 O O . ILE A 1 323 ? -30.041 -3.192 5.672 1.00 51.59 323 ILE A O 1
ATOM 2447 N N . LEU A 1 324 ? -31.599 -1.668 5.112 1.00 49.19 324 LEU A N 1
ATOM 2448 C CA . LEU A 1 324 ? -32.538 -2.019 6.188 1.00 49.19 324 LEU A CA 1
ATOM 2449 C C . LEU A 1 324 ? -32.934 -3.507 6.171 1.00 49.19 324 LEU A C 1
ATOM 2451 O O . LEU A 1 324 ? -33.060 -4.139 7.220 1.00 49.19 324 LEU A O 1
ATOM 2455 N N . ARG A 1 325 ? -33.067 -4.114 4.983 1.00 48.31 325 ARG A N 1
ATOM 2456 C CA . ARG A 1 325 ? -33.420 -5.538 4.850 1.00 48.31 325 ARG A CA 1
ATOM 2457 C C . ARG A 1 325 ? -32.285 -6.491 5.252 1.00 48.31 325 ARG A C 1
ATOM 2459 O O . ARG A 1 325 ? -32.574 -7.607 5.678 1.00 48.31 325 ARG A O 1
ATOM 2466 N N . ARG A 1 326 ? -31.014 -6.085 5.119 1.00 49.00 326 ARG A N 1
ATOM 2467 C CA . ARG A 1 326 ? -29.851 -6.888 5.552 1.00 49.00 326 ARG A CA 1
ATOM 2468 C C . ARG A 1 326 ? -29.516 -6.677 7.030 1.00 49.00 326 ARG A C 1
ATOM 2470 O O . ARG A 1 326 ? -29.223 -7.659 7.704 1.00 49.00 326 ARG A O 1
ATOM 2477 N N . ALA A 1 327 ? -29.645 -5.453 7.545 1.00 40.12 327 ALA A N 1
ATOM 2478 C CA . ALA A 1 327 ? -29.398 -5.139 8.956 1.00 40.12 327 ALA A CA 1
ATOM 2479 C C . ALA A 1 327 ? -30.385 -5.839 9.911 1.00 40.12 327 ALA A C 1
ATOM 2481 O O . ALA A 1 327 ? -30.015 -6.212 11.021 1.00 40.12 327 ALA A O 1
ATOM 2482 N N . ARG A 1 328 ? -31.613 -6.126 9.452 1.00 39.78 328 ARG A N 1
ATOM 2483 C CA . ARG A 1 328 ? -32.620 -6.894 10.210 1.00 39.78 328 ARG A CA 1
ATOM 2484 C C . ARG A 1 328 ? -32.200 -8.324 10.583 1.00 39.78 328 ARG A C 1
ATOM 2486 O O . ARG A 1 328 ? -32.849 -8.929 11.423 1.00 39.78 328 ARG A O 1
ATOM 2493 N N . ARG A 1 329 ? -31.165 -8.890 9.945 1.00 42.88 329 ARG A N 1
ATOM 2494 C CA . ARG A 1 329 ? -30.632 -10.222 10.298 1.00 42.88 329 ARG A CA 1
ATOM 2495 C C . ARG A 1 329 ? -29.611 -10.191 11.439 1.00 42.88 329 ARG A C 1
ATOM 2497 O O . ARG A 1 329 ? -29.291 -11.252 11.955 1.00 42.88 329 ARG A O 1
ATOM 2504 N N . PHE A 1 330 ? -29.118 -9.010 11.814 1.00 39.44 330 PHE A N 1
ATOM 2505 C CA . PHE A 1 330 ? -28.092 -8.836 12.849 1.00 39.44 330 PHE A CA 1
ATOM 2506 C C . PHE A 1 330 ? -28.599 -8.090 14.088 1.00 39.44 330 PHE A C 1
ATOM 2508 O O . PHE A 1 330 ? -27.929 -8.085 15.112 1.00 39.44 330 PHE A O 1
ATOM 2515 N N . THR A 1 331 ? -29.797 -7.506 14.035 1.00 38.22 331 THR A N 1
ATOM 2516 C CA . THR A 1 331 ? -30.494 -6.989 15.216 1.00 38.22 331 THR A CA 1
ATOM 2517 C C . THR A 1 331 ? -31.399 -8.073 15.798 1.00 38.22 331 THR A C 1
ATOM 2519 O O . THR A 1 331 ? -32.541 -8.252 15.377 1.00 38.22 331 THR A O 1
ATOM 2522 N N . SER A 1 332 ? -30.898 -8.820 16.784 1.00 34.84 332 SER A N 1
ATOM 2523 C CA . SER A 1 332 ? -31.771 -9.557 17.698 1.00 34.84 332 SER A CA 1
ATOM 2524 C C . SER A 1 332 ? -32.555 -8.537 18.520 1.00 34.84 332 SER A C 1
ATOM 2526 O O . SER A 1 332 ? -31.971 -7.778 19.293 1.00 34.84 332 SER A O 1
ATOM 2528 N N . ALA A 1 333 ? -33.873 -8.498 18.338 1.00 40.88 333 ALA A N 1
ATOM 2529 C CA . ALA A 1 333 ? -34.773 -7.745 19.195 1.00 40.88 333 ALA A CA 1
ATOM 2530 C C . ALA A 1 333 ? -34.735 -8.340 20.614 1.00 40.88 333 ALA A C 1
ATOM 2532 O O . ALA A 1 333 ? -35.507 -9.236 20.944 1.00 40.88 333 ALA A O 1
ATOM 2533 N N . GLY A 1 334 ? -33.815 -7.854 21.446 1.00 36.62 334 GLY A N 1
ATOM 2534 C CA . GLY A 1 334 ? -33.829 -8.043 22.894 1.00 36.62 334 GLY A CA 1
ATOM 2535 C C . GLY A 1 334 ? -34.888 -7.143 23.522 1.00 36.62 334 GLY A C 1
ATOM 2536 O O . GLY A 1 334 ? -34.563 -6.166 24.185 1.00 36.62 334 GLY A O 1
ATOM 2537 N N . GLY A 1 335 ? -36.162 -7.432 23.250 1.00 30.44 335 GLY A N 1
ATOM 2538 C CA . GLY A 1 335 ? -37.289 -6.846 23.967 1.00 30.44 335 GLY A CA 1
ATOM 2539 C C . GLY A 1 335 ? -37.584 -7.690 25.199 1.00 30.44 335 GLY A C 1
ATOM 2540 O O . GLY A 1 335 ? -38.210 -8.741 25.082 1.00 30.44 335 GLY A O 1
ATOM 2541 N N . ASN A 1 336 ? -37.110 -7.244 26.359 1.00 32.50 336 ASN A N 1
ATOM 2542 C CA . ASN A 1 336 ? -37.439 -7.840 27.648 1.00 32.50 336 ASN A CA 1
ATOM 2543 C C . ASN A 1 336 ? -38.895 -7.478 28.006 1.00 32.50 336 ASN A C 1
ATOM 2545 O O . ASN A 1 336 ? -39.235 -6.295 28.072 1.00 32.50 336 ASN A O 1
ATOM 2549 N N . ARG A 1 337 ? -39.739 -8.493 28.210 1.00 30.58 337 ARG A N 1
ATOM 2550 C CA . ARG A 1 337 ? -40.859 -8.437 29.157 1.00 30.58 337 ARG A CA 1
ATOM 2551 C C . ARG A 1 337 ? -40.388 -9.084 30.447 1.00 30.58 337 ARG A C 1
ATOM 2553 O O . ARG A 1 337 ? -39.688 -10.114 30.327 1.00 30.58 337 ARG A O 1
#